Protein AF-A0A2H0FUF4-F1 (afdb_monomer_lite)

Foldseek 3Di:
DDPVVVCVVCVVVVVVVVVVVVVVVVVVVVVDFFDPDAQDQQQKKKKKKFQAQDAQVCCCVQPVVQLQVLLCPQPQFDDWDWGGHHGMIMIMTGGDPPDPSVVSVVSSVVSQVVCPVSHDPSMGRIDMDGDGPLVAFQFKKWKAFCDDPPPDDRRFDADDDQPDDPVSLVVLQVSLVCCVPPVQVLLCPQPQWPGKDKDAGWAKDKDWAFDVVLCVVVVHDPVLLVVLQVVQQDWDWPQWDDDPPDIHTRIDDRHDDDQVSQQQGFSDADPVRDTDGSVSGTDIDIDTDDDPDFDDDPNHGTIMMGIGGDPPHRLLSSLVVSVVSQVVCCVVCVRMHMGTPDHNNVVSVVVVVVVVVVCVVVVD

Sequence (364 aa):
MSISSTSIRRPITVTVIFIAITLLGIFSFFNIGIDLLPNINIPHLVVQTTYPNASPEEVEKQITEPLESAVATVTGVKKVTSVSKEGVSVISVDFVWGTDMKFALLSLREKLDNMSFALPRETGRPTIIRSDPSSSPIMTLVLAPSRPPKGEAKYGIQYVDHDSPKEDIQRLIDLKEAGRIVFKRRLEQIDGVAQAIITGGLEREILIQIEPVKLDALNLTFDDVSSALNSSNLNMPAGSIMKGLFRYSLRTLGEFRNVRDIEKTVVKKNSNGSSILIEDIATVTENFREREGLTRFNGNEAIGILIYKQPEANTVSIAQSVRETIFSLKKNYPEYDLLVVSDQSGFIENAISNVKQEIYYGGI

Secondary structure (DSSP, 8-state):
--HHHHHHH-HHHHHHHHHHHHHHHHHHHHH----SS------EEEEEEE-TT--HHHHIIIIIHHHHHHHTTSTTEEEEEEEEETTEEEEEEEEPTT--HHHHHHHHHHHHHHHTTTS-TTSPPPEEEE--GGGS-SEEEEEEESSPPTTS-TT-BPP--TTS-HHHHHHHHHHHHHIIIIIIHHHTTSTTEEEEEEESS--EEEEEEE-HHHHHHTT--HHHHHHHHHHHS---EEEEEEETTEEEEEE------SHHHHHT-EEEE-TTS-EEEGGGTEEEEEEEPPPS---EETTEE-EEEEEEEPTT--HHHHHHHHHHHHHHHHHH-TTEEEEEEEESHHHHHHHHHHHHHHHHHHH-

Structure (mmCIF, N/CA/C/O backbone):
data_AF-A0A2H0FUF4-F1
#
_entry.id   AF-A0A2H0FUF4-F1
#
loop_
_atom_site.group_PDB
_atom_site.id
_atom_site.type_symbol
_atom_site.label_atom_id
_atom_site.label_alt_id
_atom_site.label_comp_id
_atom_site.label_asym_id
_atom_site.label_entity_id
_atom_site.label_seq_id
_atom_site.pdbx_PDB_ins_code
_atom_site.Cartn_x
_atom_site.Cartn_y
_atom_site.Cartn_z
_atom_site.occupancy
_atom_site.B_iso_or_equiv
_atom_site.auth_seq_id
_atom_site.auth_comp_id
_atom_site.auth_asym_id
_atom_site.auth_atom_id
_atom_site.pdbx_PDB_model_num
ATOM 1 N N . MET A 1 1 ? -15.158 -9.352 62.101 1.00 58.12 1 MET A N 1
ATOM 2 C CA . MET A 1 1 ? -15.329 -7.880 62.176 1.00 58.12 1 MET A CA 1
ATOM 3 C C . MET A 1 1 ? -16.161 -7.445 60.980 1.00 58.12 1 MET A C 1
ATOM 5 O O . MET A 1 1 ? -15.853 -7.872 59.879 1.00 58.12 1 MET A O 1
ATOM 9 N N . SER A 1 2 ? -17.243 -6.689 61.184 1.00 83.56 2 SER A N 1
ATOM 10 C CA . SER A 1 2 ? 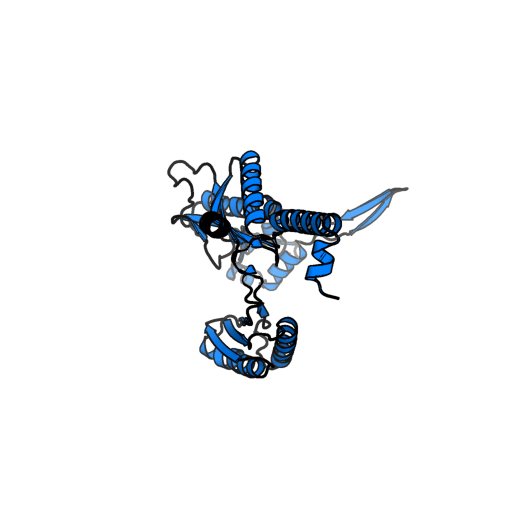-18.109 -6.235 60.084 1.00 83.56 2 SER A CA 1
ATOM 11 C C . SER A 1 2 ? -17.436 -5.083 59.327 1.00 83.56 2 SER A C 1
ATOM 13 O O . SER A 1 2 ? -17.028 -4.102 59.954 1.00 83.56 2 SER A O 1
ATOM 15 N N . ILE A 1 3 ? -17.332 -5.194 57.997 1.00 80.62 3 ILE A N 1
ATOM 16 C CA . ILE A 1 3 ? -16.782 -4.155 57.104 1.00 80.62 3 ILE A CA 1
ATOM 17 C C . ILE A 1 3 ? -17.533 -2.833 57.316 1.00 80.62 3 ILE A C 1
ATOM 19 O O . ILE A 1 3 ? -16.913 -1.786 57.477 1.00 80.62 3 ILE A O 1
ATOM 23 N N . SER A 1 4 ? -18.858 -2.900 57.459 1.00 83.00 4 SER A N 1
ATOM 24 C CA . SER A 1 4 ? -19.726 -1.752 57.729 1.00 83.00 4 SER A CA 1
ATOM 25 C C . SER A 1 4 ? -19.371 -1.064 59.051 1.00 83.00 4 SER A C 1
ATOM 27 O O . SER A 1 4 ? -19.254 0.158 59.112 1.00 83.00 4 SER A O 1
ATOM 29 N N . SER A 1 5 ? -19.134 -1.842 60.113 1.00 82.62 5 SER A N 1
ATOM 30 C CA . SER A 1 5 ? -18.803 -1.291 61.437 1.00 82.62 5 SER A CA 1
ATOM 31 C C . SER A 1 5 ? -17.444 -0.578 61.475 1.00 82.62 5 SER A C 1
ATOM 33 O O . SER A 1 5 ? -17.290 0.423 62.175 1.00 82.62 5 SER A O 1
ATOM 35 N N . THR A 1 6 ? -16.467 -1.056 60.699 1.00 84.06 6 THR A N 1
ATOM 36 C CA . THR A 1 6 ? -15.138 -0.439 60.586 1.00 84.06 6 THR A CA 1
ATOM 37 C C . THR A 1 6 ? -15.192 0.845 59.759 1.00 84.06 6 THR A C 1
ATOM 39 O O . THR A 1 6 ? -14.574 1.837 60.150 1.00 84.06 6 THR A O 1
ATOM 42 N N . SER A 1 7 ? -15.973 0.860 58.673 1.00 85.62 7 SER A N 1
ATOM 43 C CA . SER A 1 7 ? -16.154 2.044 57.825 1.00 85.62 7 SER A CA 1
ATOM 44 C C . SER A 1 7 ? -16.818 3.205 58.571 1.00 85.62 7 SER A C 1
ATOM 46 O O . SER A 1 7 ? -16.388 4.345 58.432 1.00 85.62 7 SER A O 1
ATOM 48 N N . ILE A 1 8 ? -17.800 2.923 59.436 1.00 88.38 8 ILE A N 1
ATOM 49 C CA . ILE A 1 8 ? -18.474 3.956 60.247 1.00 88.38 8 ILE A CA 1
ATOM 50 C C . ILE A 1 8 ? -17.539 4.526 61.329 1.00 88.38 8 ILE A C 1
ATOM 52 O O . ILE A 1 8 ? -17.587 5.715 61.633 1.00 88.38 8 ILE A O 1
ATOM 56 N N . ARG A 1 9 ? -16.658 3.701 61.913 1.00 89.62 9 ARG A N 1
ATOM 57 C CA . ARG A 1 9 ? -15.744 4.125 62.992 1.00 89.62 9 ARG A CA 1
ATOM 58 C C . ARG A 1 9 ? -14.530 4.926 62.512 1.00 89.62 9 ARG A C 1
ATOM 60 O O . ARG A 1 9 ? -13.889 5.578 63.331 1.00 89.62 9 ARG A O 1
ATOM 67 N N . ARG A 1 10 ? -14.184 4.869 61.221 1.00 90.06 10 ARG A N 1
ATOM 68 C CA . ARG A 1 10 ? -13.036 5.586 60.630 1.00 90.06 10 ARG A CA 1
ATOM 69 C C . ARG A 1 10 ? -13.460 6.461 59.439 1.00 90.06 10 ARG A C 1
ATOM 71 O O . ARG A 1 10 ? -12.978 6.235 58.328 1.00 90.06 10 ARG A O 1
ATOM 78 N N . PRO A 1 11 ? -14.309 7.487 59.650 1.00 88.44 11 PRO A N 1
ATOM 79 C CA . PRO A 1 11 ? -14.866 8.291 58.561 1.00 88.44 11 PRO A CA 1
ATOM 80 C C . PRO A 1 11 ? -13.782 8.999 57.740 1.00 88.44 11 PRO A C 1
ATOM 82 O O . PRO A 1 11 ? -13.845 8.992 56.520 1.00 88.44 11 PRO A O 1
ATOM 85 N N . ILE A 1 12 ? -12.731 9.522 58.385 1.00 93.44 12 ILE A N 1
ATOM 86 C CA . ILE A 1 12 ? -11.627 10.208 57.691 1.00 93.44 12 ILE A CA 1
ATOM 87 C C . ILE A 1 12 ? -10.895 9.251 56.741 1.00 93.44 12 ILE A C 1
ATOM 89 O O . ILE A 1 12 ? -10.654 9.594 55.588 1.00 93.44 12 ILE A O 1
ATOM 93 N N . THR A 1 13 ? -10.570 8.035 57.195 1.00 91.81 13 THR A N 1
ATOM 94 C CA . THR A 1 13 ? -9.884 7.036 56.359 1.00 91.81 13 THR A CA 1
ATOM 95 C C . THR A 1 13 ? -10.736 6.649 55.153 1.00 91.81 13 THR A C 1
ATOM 97 O O . THR A 1 13 ? -10.218 6.580 54.043 1.00 91.81 13 THR A O 1
ATOM 100 N N . VAL A 1 14 ? -12.041 6.436 55.353 1.00 92.31 14 VAL A N 1
ATOM 101 C CA . VAL A 1 14 ? -12.971 6.101 54.265 1.00 92.31 14 VAL A CA 1
ATOM 102 C C . VAL A 1 14 ? -13.076 7.249 53.260 1.00 92.31 14 VAL A C 1
ATOM 104 O O . VAL A 1 14 ? -12.966 7.007 52.062 1.00 92.31 14 VAL A O 1
ATOM 107 N N . THR A 1 15 ? -13.201 8.495 53.725 1.00 93.12 15 THR A N 1
ATOM 108 C CA . THR A 1 15 ? -13.245 9.674 52.849 1.00 93.12 15 THR A CA 1
ATOM 109 C C . THR A 1 15 ? -11.962 9.828 52.034 1.00 93.12 15 THR A C 1
ATOM 111 O O . THR A 1 15 ? -12.036 10.064 50.833 1.00 93.12 15 THR A O 1
ATOM 114 N N . VAL A 1 16 ? -10.785 9.642 52.643 1.00 95.81 16 VAL A N 1
ATOM 115 C CA . VAL A 1 16 ? -9.498 9.709 51.926 1.00 95.81 16 VAL A CA 1
ATOM 116 C C . VAL A 1 16 ? -9.397 8.618 50.858 1.00 95.81 16 VAL A C 1
ATOM 118 O O . VAL A 1 16 ? -8.958 8.903 49.747 1.00 95.81 16 VAL A O 1
ATOM 121 N N . ILE A 1 17 ? -9.845 7.394 51.155 1.00 94.81 17 ILE A N 1
ATOM 122 C CA . ILE A 1 17 ? -9.886 6.299 50.175 1.00 94.81 17 ILE A CA 1
ATOM 123 C C . ILE A 1 17 ? -10.813 6.652 49.006 1.00 94.81 17 ILE A C 1
ATOM 125 O O . ILE A 1 17 ? -10.421 6.487 47.855 1.00 94.81 17 ILE A O 1
ATOM 129 N N . PHE A 1 18 ? -12.009 7.181 49.278 1.00 95.12 18 PHE A N 1
ATOM 130 C CA . PHE A 1 18 ? -12.930 7.609 48.223 1.00 95.12 18 PHE A CA 1
ATOM 131 C C . PHE A 1 18 ? -12.358 8.751 47.383 1.00 95.12 18 PHE A C 1
ATOM 133 O O . PHE A 1 18 ? -12.450 8.695 46.164 1.00 95.12 18 PHE A O 1
ATOM 140 N N . ILE A 1 19 ? -11.717 9.748 47.998 1.00 96.44 19 ILE A N 1
ATOM 141 C CA . ILE A 1 19 ? -11.045 10.830 47.264 1.00 96.44 19 ILE A CA 1
ATOM 142 C C . ILE A 1 19 ? -9.938 10.262 46.372 1.00 96.44 19 ILE A C 1
ATOM 144 O O . ILE A 1 19 ? -9.854 10.633 45.203 1.00 96.44 19 ILE A O 1
ATOM 148 N N . ALA A 1 20 ? -9.118 9.344 46.888 1.00 96.81 20 ALA A N 1
ATOM 149 C CA . ALA A 1 20 ? -8.062 8.706 46.111 1.00 96.81 20 ALA A CA 1
ATOM 150 C C . ALA A 1 20 ? -8.626 7.923 44.914 1.00 96.81 20 ALA A C 1
ATOM 152 O O . ALA A 1 20 ? -8.124 8.073 43.802 1.00 96.81 20 ALA A O 1
ATOM 153 N N . ILE A 1 21 ? -9.697 7.146 45.114 1.00 96.88 21 ILE A N 1
ATOM 154 C CA . ILE A 1 21 ? -10.377 6.403 44.042 1.00 96.88 21 ILE A CA 1
ATOM 155 C C . ILE A 1 21 ? -10.991 7.359 43.016 1.00 96.88 21 ILE A C 1
ATOM 157 O O . ILE A 1 21 ? -10.842 7.129 41.822 1.00 96.88 21 ILE A O 1
ATOM 161 N N . THR A 1 22 ? -11.636 8.444 43.449 1.00 96.38 22 THR A N 1
ATOM 162 C CA . THR A 1 22 ? -12.224 9.442 42.546 1.00 96.38 22 THR A CA 1
ATOM 163 C C . THR A 1 22 ? -11.152 10.144 41.719 1.00 96.38 22 THR A C 1
ATOM 165 O O . THR A 1 22 ? -11.313 10.273 40.510 1.00 96.38 22 THR A O 1
ATOM 168 N N . LEU A 1 23 ? -10.033 10.552 42.327 1.00 96.25 23 LEU A N 1
ATOM 169 C CA . LEU A 1 23 ? -8.915 11.160 41.598 1.00 96.25 23 LEU A CA 1
ATOM 170 C C . LEU A 1 23 ? -8.301 10.188 40.586 1.00 96.25 23 LEU A C 1
ATOM 172 O O . LEU A 1 23 ? -8.046 10.577 39.448 1.00 96.25 23 LEU A O 1
ATOM 176 N N . LEU A 1 24 ? -8.110 8.925 40.976 1.00 96.69 24 LEU A N 1
ATOM 177 C CA . LEU A 1 24 ? -7.611 7.881 40.082 1.00 96.69 24 LEU A CA 1
ATOM 178 C C . LEU A 1 24 ? -8.605 7.626 38.939 1.00 96.69 24 LEU A C 1
ATOM 180 O O . LEU A 1 24 ? -8.201 7.577 37.784 1.00 96.69 24 LEU A O 1
ATOM 184 N N . GLY A 1 25 ? -9.905 7.568 39.236 1.00 94.19 25 GLY A N 1
ATOM 185 C CA . GLY A 1 25 ? -10.972 7.425 38.247 1.00 94.19 25 GLY A CA 1
ATOM 186 C C . GLY A 1 25 ? -11.016 8.580 37.246 1.00 94.19 25 GLY A C 1
ATOM 187 O O . GLY A 1 25 ? -11.093 8.334 36.046 1.00 94.19 25 GLY A O 1
ATOM 188 N N . ILE A 1 26 ? -10.893 9.826 37.713 1.00 93.75 26 ILE A N 1
ATOM 189 C CA . ILE A 1 26 ? -10.811 11.016 36.852 1.00 93.75 26 ILE A CA 1
ATOM 190 C C . ILE A 1 26 ? -9.565 10.944 35.962 1.00 93.75 26 ILE A C 1
ATOM 192 O O . ILE A 1 26 ? -9.658 11.154 34.755 1.00 93.75 26 ILE A O 1
ATOM 196 N N . PHE A 1 27 ? -8.405 10.606 36.531 1.00 94.00 27 PHE A N 1
ATOM 197 C CA . PHE A 1 27 ? -7.165 10.473 35.768 1.00 94.00 27 PHE A CA 1
ATOM 198 C C . PHE A 1 27 ? -7.247 9.363 34.709 1.00 94.00 27 PHE A C 1
ATOM 200 O O . PHE A 1 27 ? -6.830 9.563 33.570 1.00 94.00 27 PHE A O 1
ATOM 207 N N . SER A 1 28 ? -7.810 8.204 35.053 1.00 90.31 28 SER A N 1
ATOM 208 C CA . SER A 1 28 ? -8.032 7.111 34.106 1.00 90.31 28 SER A CA 1
ATOM 209 C C . SER A 1 28 ? -9.030 7.497 33.017 1.00 90.31 28 SER A C 1
ATOM 211 O O . SER A 1 28 ? -8.768 7.219 31.853 1.00 90.31 28 SER A O 1
ATOM 213 N N . PHE A 1 29 ? -10.124 8.186 33.356 1.00 85.62 29 PHE A N 1
ATOM 214 C CA . PHE A 1 29 ? -11.150 8.606 32.397 1.00 85.62 29 PHE A CA 1
ATOM 215 C C . PHE A 1 29 ? -10.583 9.449 31.247 1.00 85.62 29 PHE A C 1
ATOM 217 O O . PHE A 1 29 ? -10.975 9.260 30.099 1.00 85.62 29 PHE A O 1
ATOM 224 N N . PHE A 1 30 ? -9.623 10.333 31.531 1.00 81.62 30 PHE A N 1
ATOM 225 C CA . PHE A 1 30 ? -8.986 11.162 30.503 1.00 81.62 30 PHE A CA 1
ATOM 226 C C . PHE A 1 30 ? -7.910 10.443 29.676 1.00 81.62 30 PHE A C 1
ATOM 228 O O . PHE A 1 30 ? -7.543 10.945 28.619 1.00 81.62 30 PHE A O 1
ATOM 235 N N . ASN A 1 31 ? -7.420 9.282 30.121 1.00 80.25 31 ASN A N 1
ATOM 236 C CA . ASN A 1 31 ? -6.337 8.542 29.461 1.00 80.25 31 ASN A CA 1
ATOM 237 C C . ASN A 1 31 ? -6.805 7.272 28.727 1.00 80.25 31 ASN A C 1
ATOM 239 O O . ASN A 1 31 ? -5.979 6.540 28.185 1.00 80.25 31 ASN A O 1
ATOM 243 N N . ILE A 1 32 ? -8.106 6.973 28.713 1.00 83.44 32 ILE A N 1
ATOM 244 C CA . ILE A 1 32 ? -8.634 5.801 28.004 1.00 83.44 32 ILE A CA 1
ATOM 245 C C . ILE A 1 32 ? -8.530 6.013 26.487 1.00 83.44 32 ILE A C 1
ATOM 247 O O . ILE A 1 32 ? -9.013 7.007 25.943 1.00 83.44 32 ILE A O 1
ATOM 251 N N . GLY A 1 33 ? -7.920 5.045 25.797 1.00 77.06 33 GLY A N 1
ATOM 252 C CA . GLY A 1 33 ? -7.917 4.976 24.339 1.00 77.06 33 GLY A CA 1
ATOM 253 C C . GLY A 1 33 ? -9.327 4.745 23.797 1.00 77.06 33 GLY A C 1
ATOM 254 O O . GLY A 1 33 ? -10.055 3.891 24.300 1.00 77.06 33 GLY A O 1
ATOM 255 N N . ILE A 1 34 ? -9.713 5.510 22.778 1.00 81.25 34 ILE A N 1
ATOM 256 C CA . ILE A 1 34 ? -11.031 5.425 22.149 1.00 81.25 34 ILE A CA 1
ATOM 257 C C . ILE A 1 34 ? -10.859 4.821 20.758 1.00 81.25 34 ILE A C 1
ATOM 259 O O . ILE A 1 34 ? -10.091 5.332 19.941 1.00 81.25 34 ILE A O 1
ATOM 263 N N . ASP A 1 35 ? -11.595 3.749 20.486 1.00 77.69 35 ASP A N 1
ATOM 264 C CA . ASP A 1 35 ? -11.613 3.101 19.180 1.00 77.69 35 ASP A CA 1
ATOM 265 C C . ASP A 1 35 ? -13.013 2.566 18.853 1.00 77.69 35 ASP A C 1
ATOM 267 O O . ASP A 1 35 ? -13.857 2.427 19.740 1.00 77.69 35 ASP A O 1
ATOM 271 N N . LEU A 1 36 ? -13.267 2.287 17.572 1.00 74.00 36 LEU A N 1
ATOM 272 C CA . LEU A 1 36 ? -14.565 1.792 17.105 1.00 74.00 36 LEU A CA 1
ATOM 273 C C . LEU A 1 36 ? -14.837 0.366 17.583 1.00 74.00 36 LEU A C 1
ATOM 275 O O . LEU A 1 36 ? -15.949 0.030 17.985 1.00 74.00 36 LEU A O 1
ATOM 279 N N . LEU A 1 37 ? -13.814 -0.477 17.481 1.00 71.62 37 LEU A N 1
ATOM 280 C CA . LEU A 1 37 ? -13.853 -1.870 17.886 1.00 71.62 37 LEU A CA 1
ATOM 281 C C . LEU A 1 37 ? -12.764 -2.090 18.936 1.00 71.62 37 LEU A C 1
ATOM 283 O O . LEU A 1 37 ? -11.682 -1.511 18.815 1.00 71.62 37 LEU A O 1
ATOM 287 N N . PRO A 1 38 ? -13.006 -2.945 19.943 1.00 70.12 38 PRO A N 1
ATOM 288 C CA . PRO A 1 38 ? -11.917 -3.428 20.774 1.00 70.12 38 PRO A CA 1
ATOM 289 C C . PRO A 1 38 ? -10.903 -4.177 19.900 1.00 70.12 38 PRO A C 1
ATOM 291 O O . PRO A 1 38 ? -11.224 -4.601 18.787 1.00 70.12 38 PRO A O 1
ATOM 294 N N . ASN A 1 39 ? -9.686 -4.370 20.409 1.00 66.81 39 ASN A N 1
ATOM 295 C CA . ASN A 1 39 ? -8.694 -5.197 19.730 1.00 66.81 39 ASN A CA 1
ATOM 296 C C . ASN A 1 39 ? -9.217 -6.646 19.640 1.00 66.81 39 ASN A C 1
ATOM 298 O O . ASN A 1 39 ? -9.129 -7.411 20.603 1.00 66.81 39 ASN A O 1
ATOM 302 N N . ILE A 1 40 ? -9.842 -6.992 18.510 1.00 70.94 40 ILE A N 1
ATOM 303 C CA . ILE A 1 40 ? -10.357 -8.329 18.224 1.00 70.94 40 ILE A CA 1
ATOM 304 C C . ILE A 1 40 ? -9.386 -9.037 17.288 1.00 70.94 40 ILE A C 1
ATOM 306 O O . ILE A 1 40 ? -9.169 -8.632 16.149 1.00 70.94 40 ILE A O 1
ATOM 310 N N . ASN A 1 41 ? -8.824 -10.143 17.763 1.00 70.56 41 ASN A N 1
ATOM 311 C CA . ASN A 1 41 ? -8.067 -11.047 16.910 1.00 70.56 41 ASN A CA 1
ATOM 312 C C . ASN A 1 41 ? -9.071 -11.886 16.117 1.00 70.56 41 ASN A C 1
ATOM 314 O O . ASN A 1 41 ? -9.541 -12.913 16.610 1.00 70.56 41 ASN A O 1
ATOM 318 N N . ILE A 1 42 ? -9.444 -11.423 14.921 1.00 81.94 42 ILE A N 1
ATOM 319 C CA . ILE A 1 42 ? -10.316 -12.195 14.034 1.00 81.94 42 ILE A CA 1
ATOM 320 C C . ILE A 1 42 ? -9.567 -13.480 13.651 1.00 81.94 42 ILE A C 1
ATOM 322 O O . ILE A 1 42 ? -8.454 -13.402 13.124 1.00 81.94 42 ILE A O 1
ATOM 326 N N . PRO A 1 43 ? -10.135 -14.670 13.917 1.00 89.19 43 PRO A N 1
ATOM 327 C CA . PRO A 1 43 ? -9.476 -15.940 13.649 1.00 89.19 43 PRO A CA 1
ATOM 328 C C . PRO A 1 43 ? -9.564 -16.291 12.154 1.00 89.19 43 PRO A C 1
ATOM 330 O O . PRO A 1 43 ? -10.171 -17.288 11.785 1.00 89.19 43 PRO A O 1
ATOM 333 N N . HIS A 1 44 ? -8.998 -15.452 11.283 1.00 91.12 44 HIS A N 1
ATOM 334 C CA . HIS A 1 44 ? -9.062 -15.596 9.829 1.00 91.12 44 HIS A CA 1
ATOM 335 C C . HIS A 1 44 ? -7.703 -15.309 9.184 1.00 91.12 44 HIS A C 1
ATOM 337 O O . HIS A 1 44 ? -7.099 -14.256 9.408 1.00 91.12 44 HIS A O 1
ATOM 343 N N . LEU A 1 45 ? -7.223 -16.239 8.360 1.00 91.50 45 LEU A N 1
ATOM 344 C CA . LEU A 1 45 ? -5.997 -16.094 7.573 1.00 91.50 45 LEU A CA 1
ATOM 345 C C . LEU A 1 45 ? -6.304 -16.327 6.097 1.00 91.50 45 LEU A C 1
ATOM 347 O O . LEU A 1 45 ? -7.115 -17.181 5.756 1.00 91.50 45 LEU A O 1
ATOM 351 N N . VAL A 1 46 ? -5.623 -15.594 5.224 1.00 92.69 46 VAL A N 1
ATOM 352 C CA . VAL A 1 46 ? -5.706 -15.773 3.775 1.00 92.69 46 VAL A CA 1
ATOM 353 C C . VAL A 1 46 ? -4.350 -16.239 3.275 1.00 92.69 46 VAL A C 1
ATOM 355 O O . VAL A 1 46 ? -3.328 -15.646 3.604 1.00 92.69 46 VAL A O 1
ATOM 358 N N . VAL A 1 47 ? -4.326 -17.304 2.489 1.00 94.56 47 VAL A N 1
ATOM 359 C CA . VAL A 1 47 ? -3.144 -17.779 1.778 1.00 94.56 47 VAL A CA 1
ATOM 360 C C . VAL A 1 47 ? -3.314 -17.413 0.315 1.00 94.56 47 VAL A C 1
ATOM 362 O O . VAL A 1 47 ? -4.301 -17.794 -0.308 1.00 94.56 47 VAL A O 1
ATOM 365 N N . GLN A 1 48 ? -2.359 -16.669 -0.227 1.00 94.38 48 GLN A N 1
ATOM 366 C CA . GLN A 1 48 ? -2.342 -16.281 -1.628 1.00 94.38 48 GLN A CA 1
ATOM 367 C C . GLN A 1 48 ? -1.101 -16.844 -2.309 1.00 94.38 48 GLN A C 1
ATOM 369 O O . GLN A 1 48 ? 0.023 -16.653 -1.833 1.00 94.38 48 GLN A O 1
ATOM 374 N N . THR A 1 49 ? -1.313 -17.490 -3.450 1.00 94.44 49 THR A N 1
ATOM 375 C CA . THR A 1 49 ? -0.256 -18.095 -4.261 1.00 94.44 49 THR A CA 1
ATOM 376 C C . THR A 1 49 ? -0.453 -17.682 -5.713 1.00 94.44 49 THR A C 1
ATOM 378 O O . THR A 1 49 ? -1.537 -17.859 -6.266 1.00 94.44 49 THR A O 1
ATOM 381 N N . THR A 1 50 ? 0.576 -17.112 -6.335 1.00 94.38 50 THR A N 1
ATOM 382 C CA . THR A 1 50 ? 0.538 -16.721 -7.749 1.00 94.38 50 THR A CA 1
ATOM 383 C C . THR A 1 50 ? 1.051 -17.853 -8.628 1.00 94.38 50 THR A C 1
ATOM 385 O O . THR A 1 50 ? 2.038 -18.500 -8.294 1.00 94.38 50 THR A O 1
ATOM 388 N N . TYR A 1 51 ? 0.407 -18.082 -9.765 1.00 94.88 51 TYR A N 1
ATOM 389 C CA . TYR A 1 51 ? 0.879 -18.998 -10.796 1.00 94.88 51 TYR A CA 1
ATOM 390 C C . TYR A 1 51 ? 0.654 -18.357 -12.173 1.00 94.88 51 TYR A C 1
ATOM 392 O O . TYR A 1 51 ? -0.375 -18.602 -12.799 1.00 94.88 51 TYR A O 1
ATOM 400 N N . PRO A 1 52 ? 1.548 -17.442 -12.595 1.00 90.50 52 PRO A N 1
ATOM 401 C CA . PRO A 1 52 ? 1.322 -16.584 -13.755 1.00 90.50 52 PRO A CA 1
ATOM 402 C C . PRO A 1 52 ? 1.018 -17.371 -15.032 1.00 90.50 52 PRO A C 1
ATOM 404 O O . PRO A 1 52 ? 1.627 -18.406 -15.279 1.00 90.50 52 PRO A O 1
ATOM 407 N N . ASN A 1 53 ? 0.125 -16.832 -15.866 1.00 89.62 53 ASN A N 1
ATOM 408 C CA . ASN A 1 53 ? -0.272 -17.403 -17.162 1.00 89.62 53 ASN A CA 1
ATOM 409 C C . ASN A 1 53 ? -0.975 -18.775 -17.098 1.00 89.62 53 ASN A C 1
ATOM 411 O O . ASN A 1 53 ? -1.156 -19.407 -18.137 1.00 89.62 53 ASN A O 1
ATOM 415 N N . ALA A 1 54 ? -1.386 -19.236 -15.913 1.00 93.75 54 ALA A N 1
ATOM 416 C CA . ALA A 1 54 ? -2.162 -20.462 -15.752 1.00 93.75 54 ALA A CA 1
ATOM 417 C C . ALA A 1 54 ? -3.676 -20.192 -15.785 1.00 93.75 54 ALA A C 1
ATOM 419 O O . ALA A 1 54 ? -4.166 -19.217 -15.201 1.00 93.75 54 ALA A O 1
ATOM 420 N N . SER A 1 55 ? -4.421 -21.096 -16.428 1.00 96.62 55 SER A N 1
ATOM 421 C CA . SER A 1 55 ? -5.892 -21.074 -16.449 1.00 96.62 55 SER A CA 1
ATOM 422 C C . SER A 1 55 ? -6.489 -21.342 -15.056 1.00 96.62 55 SER A C 1
ATOM 424 O O . SER A 1 55 ? -5.846 -22.015 -14.244 1.00 96.62 55 SER A O 1
ATOM 426 N N . PRO A 1 56 ? -7.711 -20.863 -14.746 1.00 96.62 56 PRO A N 1
ATOM 427 C CA . PRO A 1 56 ? -8.357 -21.119 -13.455 1.00 96.62 56 PRO A CA 1
ATOM 428 C C . PRO A 1 56 ? -8.408 -22.606 -13.067 1.00 96.62 56 PRO A C 1
ATOM 430 O O . PRO A 1 56 ? -8.148 -22.940 -11.913 1.00 96.62 56 PRO A O 1
ATOM 433 N N . GLU A 1 57 ? -8.687 -23.497 -14.021 1.00 96.25 57 GLU A N 1
ATOM 434 C CA . GLU A 1 57 ? -8.761 -24.948 -13.808 1.00 96.25 57 GLU A CA 1
ATOM 435 C C . GLU A 1 57 ? -7.391 -25.562 -13.493 1.00 96.25 57 GLU A C 1
ATOM 437 O O . GLU A 1 57 ? -7.277 -26.517 -12.720 1.00 96.25 57 GLU A O 1
ATOM 442 N N . GLU A 1 58 ? -6.335 -25.028 -14.103 1.00 95.56 58 GLU A N 1
ATOM 443 C CA . GLU A 1 58 ? -4.966 -25.465 -13.852 1.00 95.56 58 GLU A CA 1
ATOM 444 C C . GLU A 1 58 ? -4.473 -24.989 -12.486 1.00 95.56 58 GLU A C 1
ATOM 446 O O . GLU A 1 58 ? -3.897 -25.773 -11.729 1.00 95.56 58 GLU A O 1
ATOM 451 N N . VAL A 1 59 ? -4.785 -23.739 -12.131 1.00 96.62 59 VAL A N 1
ATOM 452 C CA . VAL A 1 59 ? -4.555 -23.191 -10.790 1.00 96.62 59 VAL A CA 1
ATOM 453 C C . VAL A 1 59 ? -5.285 -24.024 -9.739 1.00 96.62 59 VAL A C 1
ATOM 455 O O . VAL A 1 59 ? -4.696 -24.361 -8.714 1.00 96.62 59 VAL A O 1
ATOM 458 N N . GLU A 1 60 ? -6.537 -24.404 -9.992 1.00 96.44 60 GLU A N 1
ATOM 459 C CA . GLU A 1 60 ? -7.312 -25.228 -9.067 1.00 96.44 60 GLU A CA 1
ATOM 460 C C . GLU A 1 60 ? -6.627 -26.568 -8.784 1.00 96.44 60 GLU A C 1
ATOM 462 O O . GLU A 1 60 ? -6.321 -26.868 -7.631 1.00 96.44 60 GLU A O 1
ATOM 467 N N . LYS A 1 61 ? -6.311 -27.334 -9.832 1.00 95.62 61 LYS A N 1
ATOM 468 C CA . LYS A 1 61 ? -5.761 -28.691 -9.694 1.00 95.62 61 LYS A CA 1
ATOM 469 C C . LYS A 1 61 ? -4.318 -28.727 -9.209 1.00 95.62 61 LYS A C 1
ATOM 471 O O . LYS A 1 61 ? -3.948 -29.609 -8.439 1.00 95.62 61 LYS A O 1
ATOM 476 N N . GLN A 1 62 ? -3.474 -27.821 -9.699 1.00 93.88 62 GLN A N 1
ATOM 477 C CA . GLN A 1 62 ? -2.037 -27.874 -9.416 1.00 93.88 62 GLN A CA 1
ATOM 478 C C . GLN A 1 62 ? -1.653 -27.098 -8.155 1.00 93.88 62 GLN A C 1
ATOM 480 O O . GLN A 1 62 ? -0.649 -27.433 -7.526 1.00 93.88 62 GLN A O 1
ATOM 485 N N . ILE A 1 63 ? -2.429 -26.075 -7.775 1.00 95.00 63 ILE A N 1
ATOM 486 C CA . ILE A 1 63 ? -2.091 -25.171 -6.669 1.00 95.00 63 ILE A CA 1
ATOM 487 C C . ILE A 1 63 ? -3.133 -25.238 -5.558 1.00 95.00 63 ILE A C 1
ATOM 489 O O . ILE A 1 63 ? -2.790 -25.533 -4.413 1.00 95.00 63 ILE A O 1
ATOM 493 N N . THR A 1 64 ? -4.397 -24.960 -5.874 1.00 96.12 64 THR A N 1
ATOM 494 C CA . THR A 1 64 ? -5.441 -24.786 -4.860 1.00 96.12 64 THR A CA 1
ATOM 495 C C . THR A 1 64 ? -5.744 -26.087 -4.122 1.00 96.12 64 THR A C 1
ATOM 497 O O . THR A 1 64 ? -5.647 -26.099 -2.900 1.00 96.12 64 THR A O 1
ATOM 500 N N . GLU A 1 65 ? -6.041 -27.186 -4.821 1.00 95.25 65 GLU A N 1
ATOM 501 C CA . GLU A 1 65 ? -6.396 -28.474 -4.206 1.00 95.25 65 GLU A CA 1
ATOM 502 C C . GLU A 1 65 ? -5.289 -29.026 -3.277 1.00 95.25 65 GLU A C 1
ATOM 504 O O . GLU A 1 65 ? -5.601 -29.389 -2.131 1.00 95.25 65 GLU A O 1
ATOM 509 N N . PRO A 1 66 ? -3.994 -29.063 -3.681 1.00 94.06 66 PRO A N 1
ATOM 510 C CA . PRO A 1 66 ? -2.927 -29.528 -2.795 1.00 94.06 66 PRO A CA 1
ATOM 511 C C . PRO A 1 66 ? -2.746 -28.635 -1.565 1.00 94.06 66 PRO A C 1
ATOM 513 O O . PRO A 1 66 ? -2.570 -29.139 -0.451 1.00 94.06 66 PRO A O 1
ATOM 516 N N . LEU A 1 67 ? -2.792 -27.310 -1.747 1.00 95.12 67 LEU A N 1
ATOM 517 C CA . LEU A 1 67 ? -2.618 -26.367 -0.645 1.00 95.12 67 LEU A CA 1
ATOM 518 C C . LEU A 1 67 ? -3.810 -26.397 0.309 1.00 95.12 67 LEU A C 1
ATOM 520 O O . LEU A 1 67 ? -3.607 -26.482 1.515 1.00 95.12 67 LEU A O 1
ATOM 524 N N . GLU A 1 68 ? -5.037 -26.397 -0.203 1.00 95.12 68 GLU A N 1
ATOM 525 C CA . GLU A 1 68 ? -6.261 -26.503 0.591 1.00 95.12 68 GLU A CA 1
ATOM 526 C C . GLU A 1 68 ? -6.248 -27.767 1.454 1.00 95.12 68 GLU A C 1
ATOM 528 O O . GLU A 1 68 ? -6.473 -27.690 2.665 1.00 95.12 68 GLU A O 1
ATOM 533 N N . SER A 1 69 ? -5.881 -28.908 0.863 1.00 93.62 69 SER A N 1
ATOM 534 C CA . SER A 1 69 ? -5.771 -30.185 1.574 1.00 93.62 69 SER A CA 1
ATOM 535 C C . SER A 1 69 ? -4.754 -30.124 2.715 1.00 93.62 69 SER A C 1
ATOM 537 O O . SER A 1 69 ? -5.022 -30.610 3.812 1.00 93.62 69 SER A O 1
ATOM 539 N N . ALA A 1 70 ? -3.593 -29.501 2.494 1.00 93.06 70 ALA A N 1
ATOM 540 C CA . ALA A 1 70 ? -2.570 -29.356 3.528 1.00 93.06 70 ALA A CA 1
ATOM 541 C C . ALA A 1 70 ? -3.008 -28.398 4.646 1.00 93.06 70 ALA A C 1
ATOM 543 O O . ALA A 1 70 ? -2.833 -28.691 5.832 1.00 93.06 70 ALA A O 1
ATOM 544 N N . VAL A 1 71 ? -3.608 -27.270 4.271 1.00 94.06 71 VAL A N 1
ATOM 545 C CA . VAL A 1 71 ? -4.082 -26.221 5.178 1.00 94.06 71 VAL A CA 1
ATOM 546 C C . VAL A 1 71 ? -5.233 -26.711 6.055 1.00 94.06 71 VAL A C 1
ATOM 548 O O . VAL A 1 71 ? -5.261 -26.406 7.247 1.00 94.06 71 VAL A O 1
ATOM 551 N N . ALA A 1 72 ? -6.130 -27.537 5.516 1.00 94.56 72 ALA A N 1
ATOM 552 C CA . ALA A 1 72 ? -7.233 -28.134 6.265 1.00 94.56 72 ALA A CA 1
ATOM 553 C C . ALA A 1 72 ? -6.769 -29.034 7.428 1.00 94.56 72 ALA A C 1
ATOM 555 O O . ALA A 1 72 ? -7.532 -29.263 8.365 1.00 94.56 72 ALA A O 1
ATOM 556 N N . THR A 1 73 ? -5.520 -29.519 7.410 1.00 93.25 73 THR A N 1
ATOM 557 C CA . THR A 1 73 ? -4.954 -30.336 8.504 1.00 93.25 73 THR A CA 1
ATOM 558 C C . THR A 1 73 ? -4.413 -29.521 9.679 1.00 93.25 73 THR A C 1
ATOM 560 O O . THR A 1 73 ? -3.980 -30.100 10.677 1.00 93.25 73 THR A O 1
ATOM 563 N N . VAL A 1 74 ? -4.388 -28.189 9.577 1.00 94.38 74 VAL A N 1
ATOM 564 C CA . VAL A 1 74 ? -3.869 -27.326 10.641 1.00 94.38 74 VAL A CA 1
ATOM 565 C C . VAL A 1 74 ? -4.834 -27.321 11.829 1.00 94.38 74 VAL A C 1
ATOM 567 O O . VAL A 1 74 ? -6.047 -27.161 11.688 1.00 94.38 74 VAL A O 1
ATOM 570 N N . THR A 1 75 ? -4.290 -27.474 13.035 1.00 92.62 75 THR A N 1
ATOM 571 C CA . THR A 1 75 ? -5.077 -27.477 14.271 1.00 92.62 75 THR A CA 1
ATOM 572 C C . THR A 1 75 ? -5.837 -26.163 14.451 1.00 92.62 75 THR A C 1
ATOM 574 O O . THR A 1 75 ? -5.267 -25.080 14.342 1.00 92.62 75 THR A O 1
ATOM 577 N N . GLY A 1 76 ? -7.124 -26.266 14.784 1.00 92.44 76 GLY A N 1
ATOM 578 C CA . GLY A 1 76 ? -7.985 -25.111 15.038 1.00 92.44 76 GLY A CA 1
ATOM 579 C C . GLY A 1 76 ? -8.669 -24.548 13.794 1.00 92.44 76 GLY A C 1
ATOM 580 O O . GLY A 1 76 ? -9.466 -23.624 13.942 1.00 92.44 76 GLY A O 1
ATOM 581 N N . VAL A 1 77 ? -8.419 -25.097 12.599 1.00 95.88 77 VAL A N 1
ATOM 582 C CA . VAL A 1 77 ? -9.171 -24.746 11.386 1.00 95.88 77 VAL A CA 1
ATOM 583 C C . VAL A 1 77 ? -10.624 -25.198 11.530 1.00 95.88 77 VAL A C 1
ATOM 585 O O . VAL A 1 77 ? -10.918 -26.348 11.849 1.00 95.88 77 VAL A O 1
ATOM 588 N N . LYS A 1 78 ? -11.546 -24.262 11.310 1.00 95.62 78 LYS A N 1
ATOM 589 C CA . LYS A 1 78 ? -12.997 -24.461 11.334 1.00 95.62 78 LYS A CA 1
ATOM 590 C C . LYS A 1 78 ? -13.562 -24.614 9.927 1.00 95.62 78 LYS A C 1
ATOM 592 O O . LYS A 1 78 ? -14.460 -25.425 9.713 1.00 95.62 78 LYS A O 1
ATOM 597 N N . LYS A 1 79 ? -13.098 -23.784 8.994 1.00 96.19 79 LYS A N 1
ATOM 598 C CA . LYS A 1 79 ? -13.590 -23.750 7.618 1.00 96.19 79 LYS A CA 1
ATOM 599 C C . LYS A 1 79 ? -12.467 -23.308 6.693 1.00 96.19 79 LYS A C 1
ATOM 601 O O . LYS A 1 79 ? -11.738 -22.375 7.014 1.00 96.19 79 LYS A O 1
ATOM 606 N N . VAL A 1 80 ? -12.366 -23.964 5.545 1.00 97.00 80 VAL A N 1
ATOM 607 C CA . VAL A 1 80 ? -11.515 -23.531 4.439 1.00 97.00 80 VAL A CA 1
ATOM 608 C C . VAL A 1 80 ? -12.421 -23.233 3.254 1.00 97.00 80 VAL A C 1
ATOM 610 O O . VAL A 1 80 ? -13.404 -23.935 3.019 1.00 97.00 80 VAL A O 1
ATOM 613 N N . THR A 1 81 ? -12.144 -22.135 2.568 1.00 97.12 81 THR A N 1
ATOM 614 C CA . THR A 1 81 ? -12.800 -21.753 1.317 1.00 97.12 81 THR A CA 1
ATOM 615 C C . THR A 1 81 ? -11.734 -21.285 0.358 1.00 97.12 81 THR A C 1
ATOM 617 O O . THR A 1 81 ? -10.856 -20.526 0.761 1.00 97.12 81 THR A O 1
ATOM 620 N N . SER A 1 82 ? -11.822 -21.690 -0.895 1.00 96.69 82 SER A N 1
ATOM 621 C CA . SER A 1 82 ? -10.827 -21.373 -1.904 1.00 96.69 82 SER A CA 1
ATOM 622 C C . SER A 1 82 ? -11.479 -20.767 -3.143 1.00 96.69 82 SER A C 1
ATOM 624 O O . SER A 1 82 ? -12.646 -21.013 -3.451 1.00 96.69 82 SER A O 1
ATOM 626 N N . VAL A 1 83 ? -10.735 -19.898 -3.822 1.00 96.94 83 VAL A N 1
ATOM 627 C CA . VAL A 1 83 ? -11.116 -19.294 -5.097 1.00 96.94 83 VAL A CA 1
ATOM 628 C C . VAL A 1 83 ? -9.898 -19.336 -6.012 1.00 96.94 83 VAL A C 1
ATOM 630 O O . VAL A 1 83 ? -8.876 -18.711 -5.722 1.00 96.94 83 VAL A O 1
ATOM 633 N N . SER A 1 84 ? -10.028 -20.048 -7.128 1.00 97.19 84 SER A N 1
ATOM 634 C CA . SER A 1 84 ? -9.028 -20.096 -8.195 1.00 97.19 84 SER A CA 1
ATOM 635 C C . SER A 1 84 ? -9.423 -19.119 -9.295 1.00 97.19 84 SER A C 1
ATOM 637 O O . SER A 1 84 ? -10.556 -19.133 -9.777 1.00 97.19 84 SER A O 1
ATOM 639 N N . LYS A 1 85 ? -8.499 -18.245 -9.679 1.00 95.25 85 LYS A N 1
ATOM 640 C CA . LYS A 1 85 ? -8.635 -17.349 -10.829 1.00 95.25 85 LYS A CA 1
ATOM 641 C C . LYS A 1 85 ? -7.428 -17.530 -11.733 1.00 95.25 85 LYS A C 1
ATOM 643 O O . LYS A 1 85 ? -6.429 -18.126 -11.335 1.00 95.25 85 LYS A O 1
ATOM 648 N N . GLU A 1 86 ? -7.518 -16.983 -12.936 1.00 93.75 86 GLU A N 1
ATOM 649 C CA . GLU A 1 86 ? -6.378 -16.912 -13.841 1.00 93.75 86 GLU A CA 1
ATOM 650 C C . GLU A 1 86 ? -5.182 -16.286 -13.115 1.00 93.75 86 GLU A C 1
ATOM 652 O O . GLU A 1 86 ? -5.296 -15.227 -12.489 1.00 93.75 86 GLU A O 1
ATOM 657 N N . GLY A 1 87 ? -4.051 -16.986 -13.128 1.00 92.06 87 GLY A N 1
ATOM 658 C CA . GLY A 1 87 ? -2.822 -16.501 -12.514 1.00 92.06 87 GLY A CA 1
ATOM 659 C C . GLY A 1 87 ? -2.733 -16.571 -10.981 1.00 92.06 87 GLY A C 1
ATOM 660 O O . GLY A 1 87 ? -1.656 -16.296 -10.443 1.00 92.06 87 GLY A O 1
ATOM 661 N N . VAL A 1 88 ? -3.807 -16.889 -10.239 1.00 95.56 88 VAL A N 1
ATOM 662 C CA . VAL A 1 88 ? -3.803 -16.764 -8.766 1.00 95.56 88 VAL A CA 1
ATOM 663 C C . VAL A 1 88 ? -4.773 -17.700 -8.034 1.00 95.56 88 VAL A C 1
ATOM 665 O O . VAL A 1 88 ? -5.946 -17.823 -8.381 1.00 95.56 88 VAL A O 1
ATOM 668 N N . SER A 1 89 ? -4.287 -18.296 -6.943 1.00 96.19 89 SER A N 1
ATOM 669 C CA . SER A 1 89 ? -5.075 -19.044 -5.959 1.00 96.19 89 SER A CA 1
ATOM 670 C C . SER A 1 89 ? -5.203 -18.243 -4.664 1.00 96.19 89 SER A C 1
ATOM 672 O O . SER A 1 89 ? -4.208 -17.728 -4.141 1.00 96.19 89 SER A O 1
ATOM 674 N N . VAL A 1 90 ? -6.428 -18.138 -4.146 1.00 96.50 90 VAL A N 1
ATOM 675 C CA . VAL A 1 90 ? -6.734 -17.493 -2.864 1.00 96.50 90 VAL A CA 1
ATOM 676 C C . VAL A 1 90 ? -7.471 -18.482 -1.971 1.00 96.50 90 VAL A C 1
ATOM 678 O O . VAL A 1 90 ? -8.582 -18.901 -2.286 1.00 96.50 90 VAL A O 1
ATOM 681 N N . ILE A 1 91 ? -6.869 -18.833 -0.837 1.00 96.44 91 ILE A N 1
ATOM 682 C CA . ILE A 1 91 ? -7.425 -19.763 0.149 1.00 96.44 91 ILE A CA 1
ATOM 683 C C . ILE A 1 91 ? -7.679 -19.005 1.450 1.00 96.44 91 ILE A C 1
ATOM 685 O O . ILE A 1 91 ? -6.757 -18.550 2.119 1.00 96.44 91 ILE A O 1
ATOM 689 N N . SER A 1 92 ? -8.942 -18.888 1.828 1.00 96.00 92 SER A N 1
ATOM 690 C CA . SER A 1 92 ? -9.404 -18.304 3.084 1.00 96.00 92 SER A CA 1
ATOM 691 C C . SER A 1 92 ? -9.597 -19.390 4.140 1.00 96.00 92 SER A C 1
ATOM 693 O O . SER A 1 92 ? -10.297 -20.377 3.913 1.00 96.00 92 SER A O 1
ATOM 695 N N . VAL A 1 93 ? -8.991 -19.188 5.306 1.00 95.69 93 VAL A N 1
ATOM 696 C CA . VAL A 1 93 ? -8.926 -20.147 6.411 1.00 95.69 93 VAL A CA 1
ATOM 697 C C . VAL A 1 93 ? -9.520 -19.510 7.661 1.00 95.69 93 VAL A C 1
ATOM 699 O O . VAL A 1 93 ? -8.909 -18.637 8.280 1.00 95.69 93 VAL A O 1
ATOM 702 N N . ASP A 1 94 ? -10.705 -19.968 8.050 1.00 95.00 94 ASP A N 1
ATOM 703 C CA . ASP A 1 94 ? -11.333 -19.616 9.319 1.00 95.00 94 ASP A CA 1
ATOM 704 C C . ASP A 1 94 ? -10.869 -20.577 10.410 1.00 95.00 94 ASP A C 1
ATOM 706 O O . ASP A 1 94 ? -10.962 -21.798 10.261 1.00 95.00 94 ASP A O 1
ATOM 710 N N . PHE A 1 95 ? -10.456 -20.033 11.546 1.00 95.00 95 PHE A N 1
ATOM 711 C CA . PHE A 1 95 ? -10.127 -20.771 12.756 1.00 95.00 95 PHE A CA 1
ATOM 712 C C . PHE A 1 95 ? -11.258 -20.661 13.787 1.00 95.00 95 PHE A C 1
ATOM 714 O O . PHE A 1 95 ? -12.131 -19.792 13.728 1.00 95.00 95 PHE A O 1
ATOM 721 N N . VAL A 1 96 ? -11.267 -21.569 14.760 1.00 94.62 96 VAL A N 1
ATOM 722 C CA . VAL A 1 96 ? -12.187 -21.497 15.902 1.00 94.62 96 VAL A CA 1
ATOM 723 C C . VAL A 1 96 ? -11.842 -20.272 16.763 1.00 94.62 96 VAL A C 1
ATOM 725 O O . VAL A 1 96 ? -10.670 -19.950 16.967 1.00 94.62 96 VAL A O 1
ATOM 728 N N . TRP A 1 97 ? -12.856 -19.585 17.295 1.00 90.81 97 TRP A N 1
ATOM 729 C CA . TRP A 1 97 ? -12.660 -18.461 18.218 1.00 90.81 97 TRP A CA 1
ATOM 730 C C . TRP A 1 97 ? -11.831 -18.870 19.442 1.00 90.81 97 TRP A C 1
ATOM 732 O O . TRP A 1 97 ? -12.047 -19.935 20.015 1.00 90.81 97 TRP A O 1
ATOM 742 N N . GLY A 1 98 ? -10.894 -18.011 19.848 1.00 88.00 98 GLY A N 1
ATOM 743 C CA . GLY A 1 98 ? -9.967 -18.282 20.954 1.00 88.00 98 GLY A CA 1
ATOM 744 C C . GLY A 1 98 ? -8.700 -19.048 20.557 1.00 88.00 98 GLY A C 1
ATOM 745 O O . GLY A 1 98 ? -7.839 -19.258 21.407 1.00 88.00 98 GLY A O 1
ATOM 746 N N . THR A 1 99 ? -8.551 -19.432 19.284 1.00 90.56 99 THR A N 1
ATOM 747 C CA . THR A 1 99 ? -7.296 -19.998 18.767 1.00 90.56 99 THR A CA 1
ATOM 748 C C . THR A 1 99 ? -6.164 -18.973 18.871 1.00 90.56 99 THR A C 1
ATOM 750 O O . THR A 1 99 ? -6.338 -17.806 18.511 1.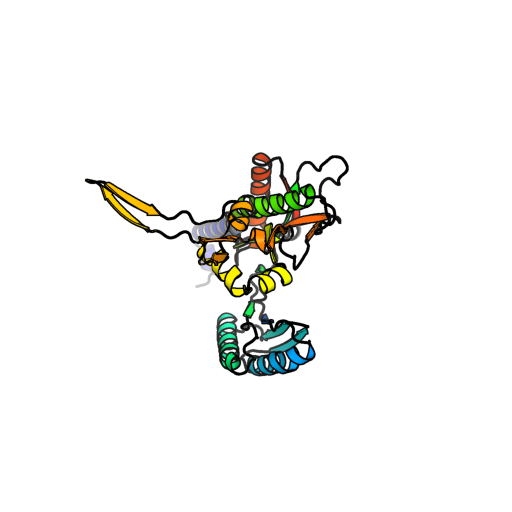00 90.56 99 THR A O 1
ATOM 753 N N . ASP A 1 100 ? -4.983 -19.403 19.326 1.00 89.88 100 ASP A N 1
ATOM 754 C CA . ASP A 1 100 ? -3.784 -18.566 19.277 1.00 89.88 100 ASP A CA 1
ATOM 755 C C . ASP A 1 100 ? -3.337 -18.395 17.820 1.00 89.88 100 ASP A C 1
ATOM 757 O O . ASP A 1 100 ? -2.728 -19.281 17.214 1.00 89.88 100 ASP A O 1
ATOM 761 N N . MET A 1 101 ? -3.630 -17.224 17.257 1.00 88.06 101 MET A N 1
ATOM 762 C CA . MET A 1 101 ? -3.328 -16.915 15.862 1.00 88.06 101 MET A CA 1
ATOM 763 C C . MET A 1 101 ? -1.829 -16.816 15.563 1.00 88.06 101 MET A C 1
ATOM 765 O O . MET A 1 101 ? -1.427 -16.975 14.409 1.00 88.06 101 MET A O 1
ATOM 769 N N . LYS A 1 102 ? -0.973 -16.574 16.566 1.00 88.62 102 LYS A N 1
ATOM 770 C CA . LYS A 1 102 ? 0.484 -16.603 16.367 1.00 88.62 102 LYS A CA 1
ATOM 771 C C . LYS A 1 102 ? 0.942 -18.036 16.134 1.00 88.62 102 LYS A C 1
ATOM 773 O O . LYS A 1 102 ? 1.708 -18.273 15.201 1.00 88.62 102 LYS A O 1
ATOM 778 N N . PHE A 1 103 ? 0.441 -18.973 16.937 1.00 91.44 103 PHE A N 1
ATOM 779 C CA . PHE A 1 103 ? 0.724 -20.393 16.756 1.00 91.44 103 PHE A CA 1
ATOM 780 C C . PHE A 1 103 ? 0.098 -20.928 15.464 1.00 91.44 103 PHE A C 1
ATOM 782 O O . PHE A 1 103 ? 0.792 -21.557 14.670 1.00 91.44 103 PHE A O 1
ATOM 789 N N . ALA A 1 104 ? -1.165 -20.588 15.190 1.00 92.19 104 ALA A N 1
ATOM 790 C CA . ALA A 1 104 ? -1.846 -20.980 13.958 1.00 92.19 104 ALA A CA 1
ATOM 791 C C . ALA A 1 104 ? -1.099 -20.504 12.702 1.00 92.19 104 ALA A C 1
ATOM 793 O O . ALA A 1 104 ? -0.938 -21.279 11.763 1.00 92.19 104 ALA A O 1
ATOM 794 N N . LEU A 1 105 ? -0.576 -19.267 12.696 1.00 91.94 105 LEU A N 1
ATOM 795 C CA . LEU A 1 105 ? 0.251 -18.769 11.593 1.00 91.94 105 LEU A CA 1
ATOM 796 C C . LEU A 1 105 ? 1.514 -19.620 11.401 1.00 91.94 105 LEU A C 1
ATOM 798 O O . LEU A 1 105 ? 1.871 -19.929 10.267 1.00 91.94 105 LEU A O 1
ATOM 802 N N . LEU A 1 106 ? 2.208 -19.955 12.492 1.00 93.69 106 LEU A N 1
ATOM 803 C CA . LEU A 1 106 ? 3.431 -20.758 12.437 1.00 93.69 106 LEU A CA 1
ATOM 804 C C . LEU A 1 106 ? 3.143 -22.158 11.890 1.00 93.69 106 LEU A C 1
ATOM 806 O O . LEU A 1 106 ? 3.812 -22.585 10.954 1.00 93.69 106 LEU A O 1
ATOM 810 N N . SER A 1 107 ? 2.110 -22.827 12.407 1.00 94.00 107 SER A N 1
ATOM 811 C CA . SER A 1 107 ? 1.693 -24.148 11.927 1.00 94.00 107 SER A CA 1
ATOM 812 C C . SER A 1 107 ? 1.246 -24.118 10.467 1.00 94.00 107 SER A C 1
ATOM 814 O O . SER A 1 107 ? 1.590 -25.010 9.696 1.00 94.00 107 SER A O 1
ATOM 816 N N . LEU A 1 108 ? 0.506 -23.082 10.064 1.00 94.19 108 LEU A N 1
ATOM 817 C CA . LEU A 1 108 ? 0.080 -22.899 8.681 1.00 94.19 108 LEU A CA 1
ATOM 818 C C . LEU A 1 108 ? 1.283 -22.719 7.750 1.00 94.19 108 LEU A C 1
ATOM 820 O O . LEU A 1 108 ? 1.364 -23.385 6.722 1.00 94.19 108 LEU A O 1
ATOM 824 N N . ARG A 1 109 ? 2.241 -21.868 8.133 1.00 93.50 109 ARG A N 1
ATOM 825 C CA . ARG A 1 109 ? 3.483 -21.665 7.380 1.00 93.50 109 ARG A CA 1
ATOM 826 C C . ARG A 1 109 ? 4.257 -22.969 7.222 1.00 93.50 109 ARG A C 1
ATOM 828 O O . ARG A 1 109 ? 4.632 -23.301 6.109 1.00 93.50 109 ARG A O 1
ATOM 835 N N . GLU A 1 110 ? 4.420 -23.730 8.300 1.00 93.38 110 GLU A N 1
ATOM 836 C CA . GLU A 1 110 ? 5.101 -25.026 8.259 1.00 93.38 110 GLU A CA 1
ATOM 837 C C . GLU A 1 110 ? 4.429 -26.000 7.274 1.00 93.38 110 GLU A C 1
ATOM 839 O O . GLU A 1 110 ? 5.109 -26.672 6.497 1.00 93.38 110 GLU A O 1
ATOM 844 N N . LYS A 1 111 ? 3.090 -26.062 7.246 1.00 92.88 111 LYS A N 1
ATOM 845 C CA . LYS A 1 111 ? 2.362 -26.894 6.272 1.00 92.88 111 LYS A CA 1
ATOM 846 C C . LYS A 1 111 ? 2.579 -26.434 4.831 1.00 92.88 111 LYS A C 1
ATOM 848 O O . LYS A 1 111 ? 2.821 -27.279 3.973 1.00 92.88 111 LYS A O 1
ATOM 853 N N . LEU A 1 112 ? 2.521 -25.130 4.566 1.00 92.69 112 LEU A N 1
ATOM 854 C CA . LEU A 1 112 ? 2.730 -24.575 3.223 1.00 92.69 112 LEU A CA 1
ATOM 855 C C . LEU A 1 112 ? 4.173 -24.764 2.735 1.00 92.69 112 LEU A C 1
ATOM 857 O O . LEU A 1 112 ? 4.395 -25.140 1.583 1.00 92.69 112 LEU A O 1
ATOM 861 N N . ASP A 1 113 ? 5.154 -24.568 3.614 1.00 90.38 113 ASP A N 1
ATOM 862 C CA . ASP A 1 113 ? 6.569 -24.754 3.292 1.00 90.38 113 ASP A CA 1
ATOM 863 C C . ASP A 1 113 ? 6.854 -26.218 2.916 1.00 90.38 113 ASP A C 1
ATOM 865 O O . ASP 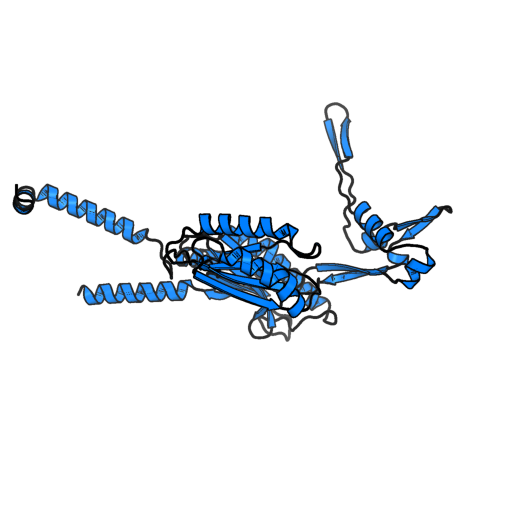A 1 113 ? 7.528 -26.482 1.920 1.00 90.38 113 ASP A O 1
ATOM 869 N N . ASN A 1 114 ? 6.254 -27.183 3.622 1.00 89.31 114 ASN A N 1
ATOM 870 C CA . ASN A 1 114 ? 6.360 -28.606 3.276 1.00 89.31 114 ASN A CA 1
ATOM 871 C C . ASN A 1 114 ? 5.732 -28.946 1.911 1.00 89.31 114 ASN A C 1
ATOM 873 O O . ASN A 1 114 ? 6.222 -29.833 1.213 1.00 89.31 114 ASN A O 1
ATOM 877 N N . MET A 1 115 ? 4.680 -28.228 1.507 1.00 88.44 115 MET A N 1
ATOM 878 C CA . MET A 1 115 ? 4.035 -28.405 0.200 1.00 88.44 115 MET A CA 1
ATOM 879 C C . MET A 1 115 ? 4.785 -27.726 -0.946 1.00 88.44 115 MET A C 1
ATOM 881 O O . MET A 1 115 ? 4.509 -28.024 -2.105 1.00 88.44 115 MET A O 1
ATOM 885 N N . SER A 1 116 ? 5.767 -26.867 -0.659 1.00 79.00 116 SER A N 1
ATOM 886 C CA . SER A 1 116 ? 6.504 -26.129 -1.694 1.00 79.00 116 SER A CA 1
ATOM 887 C C . SER A 1 116 ? 7.227 -27.045 -2.691 1.00 79.00 116 SER A C 1
ATOM 889 O O . SER A 1 116 ? 7.452 -26.645 -3.826 1.00 79.00 116 SER A O 1
ATOM 891 N N . PHE A 1 117 ? 7.556 -28.284 -2.301 1.00 81.00 117 PHE A N 1
ATOM 892 C CA . PHE A 1 117 ? 8.150 -29.287 -3.197 1.00 81.00 117 PHE A CA 1
ATOM 893 C C . PHE A 1 117 ? 7.142 -29.966 -4.133 1.00 81.00 117 PHE A C 1
ATOM 895 O O . PHE A 1 117 ? 7.550 -30.539 -5.141 1.00 81.00 117 PHE A O 1
ATOM 902 N N . ALA A 1 118 ? 5.853 -29.943 -3.788 1.00 84.38 118 ALA A N 1
ATOM 903 C CA . ALA A 1 118 ? 4.779 -30.535 -4.583 1.00 84.38 118 ALA A CA 1
ATOM 904 C C . ALA A 1 118 ? 4.201 -29.553 -5.617 1.00 84.38 118 ALA A C 1
ATOM 906 O O . ALA A 1 118 ? 3.516 -29.983 -6.541 1.00 84.38 118 ALA A O 1
ATOM 907 N N . LEU A 1 119 ? 4.477 -28.254 -5.468 1.00 89.50 119 LEU A N 1
ATOM 908 C CA . LEU A 1 119 ? 4.030 -27.219 -6.396 1.00 89.50 119 LEU A CA 1
ATOM 909 C C . LEU A 1 119 ? 4.947 -27.127 -7.634 1.00 89.50 119 LEU A C 1
ATOM 911 O O . LEU A 1 119 ? 6.155 -27.374 -7.532 1.00 89.50 119 LEU A O 1
ATOM 915 N N . PRO A 1 120 ? 4.416 -26.715 -8.801 1.00 89.31 120 PRO A N 1
ATOM 916 C CA . PRO A 1 120 ? 5.217 -26.396 -9.982 1.00 89.31 120 PRO A CA 1
ATOM 917 C C . PRO A 1 120 ? 6.296 -25.340 -9.696 1.00 89.31 120 PRO A C 1
ATOM 919 O O . PRO A 1 120 ? 6.084 -24.412 -8.914 1.00 89.31 120 PRO A O 1
ATOM 922 N N . ARG A 1 121 ? 7.447 -25.427 -10.377 1.00 86.19 121 ARG A N 1
ATOM 923 C CA . ARG A 1 121 ? 8.584 -24.498 -10.176 1.00 86.19 121 ARG A CA 1
ATOM 924 C C . ARG A 1 121 ? 8.297 -23.051 -10.577 1.00 86.19 121 ARG A C 1
ATOM 926 O O . ARG A 1 121 ? 8.967 -22.149 -10.090 1.00 86.19 121 ARG A O 1
ATOM 933 N N . GLU A 1 122 ? 7.336 -22.852 -11.468 1.00 86.25 122 GLU A N 1
ATOM 934 C CA . GLU A 1 122 ? 6.915 -21.542 -11.977 1.00 86.25 122 GLU A CA 1
ATOM 935 C C . GLU A 1 122 ? 5.928 -20.832 -11.031 1.00 86.25 122 GLU A C 1
ATOM 937 O O . GLU A 1 122 ? 5.558 -19.681 -11.255 1.00 86.25 122 GLU A O 1
ATOM 942 N N . THR A 1 123 ? 5.522 -21.501 -9.948 1.00 89.56 123 THR A N 1
ATOM 943 C CA . THR A 1 123 ? 4.622 -20.944 -8.937 1.00 89.56 123 THR A CA 1
ATOM 944 C C . THR A 1 123 ? 5.368 -19.964 -8.032 1.00 89.56 123 THR A C 1
ATOM 946 O O . THR A 1 123 ? 6.477 -20.232 -7.560 1.00 89.56 123 THR A O 1
ATOM 949 N N . GLY A 1 124 ? 4.731 -18.841 -7.710 1.00 86.81 124 GLY A N 1
ATOM 950 C CA . GLY A 1 124 ? 5.147 -17.986 -6.607 1.00 86.81 124 GLY A CA 1
ATOM 951 C C . GLY A 1 124 ? 5.048 -18.712 -5.263 1.00 86.81 124 GLY A C 1
ATOM 952 O O . GLY A 1 124 ? 4.288 -19.663 -5.087 1.00 86.81 124 GLY A O 1
ATOM 953 N N . ARG A 1 125 ? 5.818 -18.255 -4.272 1.00 90.19 125 ARG A N 1
ATOM 954 C CA . ARG A 1 125 ? 5.734 -18.822 -2.919 1.00 90.19 125 ARG A CA 1
ATOM 955 C C . ARG A 1 125 ? 4.381 -18.478 -2.284 1.00 90.19 125 ARG A C 1
ATOM 957 O O . ARG A 1 125 ? 3.990 -17.312 -2.361 1.00 90.19 125 ARG A O 1
ATOM 964 N N . PRO A 1 126 ? 3.708 -19.425 -1.603 1.00 92.12 126 PRO A N 1
ATOM 965 C CA . PRO A 1 126 ? 2.501 -19.120 -0.847 1.00 92.12 126 PRO A CA 1
ATOM 966 C C . PRO A 1 126 ? 2.770 -18.044 0.208 1.00 92.12 126 PRO A C 1
ATOM 968 O O . PRO A 1 126 ? 3.689 -18.154 1.022 1.00 92.12 126 PRO A O 1
ATOM 971 N N . THR A 1 127 ? 1.957 -16.995 0.207 1.00 90.62 127 THR A N 1
ATOM 972 C CA . THR A 1 127 ? 2.049 -15.886 1.160 1.00 90.62 127 THR A CA 1
ATOM 973 C C . THR A 1 127 ? 0.842 -15.892 2.079 1.00 90.62 127 THR A C 1
ATOM 975 O O . THR A 1 127 ? -0.289 -16.043 1.628 1.00 90.62 127 THR A O 1
ATOM 978 N N . ILE A 1 128 ? 1.076 -15.747 3.385 1.00 91.75 128 ILE A N 1
ATOM 979 C CA . ILE A 1 128 ? -0.003 -15.695 4.372 1.00 91.75 128 ILE A CA 1
ATOM 980 C C . ILE A 1 128 ? -0.273 -14.241 4.740 1.00 91.75 128 ILE A C 1
ATOM 982 O O . ILE A 1 128 ? 0.595 -13.555 5.284 1.00 91.75 128 ILE A O 1
ATOM 986 N N . ILE A 1 129 ? -1.499 -13.809 4.492 1.00 85.62 129 ILE A N 1
ATOM 987 C CA . ILE A 1 129 ? -2.042 -12.500 4.813 1.00 85.62 129 ILE A CA 1
ATOM 988 C C . ILE A 1 129 ? -2.955 -12.669 6.028 1.00 85.62 129 ILE A C 1
ATOM 990 O O . ILE A 1 129 ? -3.845 -13.522 6.057 1.00 85.62 129 ILE A O 1
ATOM 994 N N . ARG A 1 130 ? -2.728 -11.866 7.067 1.00 80.31 130 ARG A N 1
ATOM 995 C CA . ARG A 1 130 ? -3.624 -11.824 8.226 1.00 80.31 130 ARG A CA 1
ATOM 996 C C . ARG A 1 130 ? -4.790 -10.899 7.913 1.00 80.31 130 ARG A C 1
ATOM 998 O O . ARG A 1 130 ? -4.560 -9.779 7.464 1.00 80.31 130 ARG A O 1
ATOM 1005 N N . SER A 1 131 ? -6.011 -11.351 8.181 1.00 69.31 131 SER A N 1
ATOM 1006 C CA . SER A 1 131 ? -7.159 -10.450 8.208 1.00 69.31 131 SER A CA 1
ATOM 1007 C C . SER A 1 131 ? -7.205 -9.798 9.581 1.00 69.31 131 SER A C 1
ATOM 1009 O O . SER A 1 131 ? -7.514 -10.438 10.583 1.00 69.31 131 SER A O 1
ATOM 1011 N N . ASP A 1 132 ? -6.802 -8.537 9.629 1.00 68.19 132 ASP A N 1
ATOM 1012 C CA . ASP A 1 132 ? -6.761 -7.746 10.849 1.00 68.19 132 ASP A CA 1
ATOM 1013 C C . ASP A 1 132 ? -7.694 -6.544 10.646 1.00 68.19 132 ASP A C 1
ATOM 1015 O O . ASP A 1 132 ? -7.589 -5.874 9.625 1.00 68.19 132 ASP A O 1
ATOM 1019 N N . PRO A 1 133 ? -8.622 -6.217 11.557 1.00 63.56 133 PRO A N 1
ATOM 1020 C CA . PRO A 1 133 ? -9.388 -4.973 11.461 1.00 63.56 133 PRO A CA 1
ATOM 1021 C C . PRO A 1 133 ? -8.504 -3.723 11.332 1.00 63.56 133 PRO A C 1
ATOM 1023 O O . PRO A 1 133 ? -8.900 -2.754 10.687 1.00 63.56 133 PRO A O 1
ATOM 1026 N N . SER A 1 134 ? -7.287 -3.751 11.893 1.00 63.72 134 SER A N 1
ATOM 1027 C CA . SER A 1 134 ? -6.272 -2.705 11.706 1.00 63.72 134 SER A CA 1
ATOM 1028 C C . SER A 1 134 ? -5.639 -2.696 10.307 1.00 63.72 134 SER A C 1
ATOM 1030 O O . SER A 1 134 ? -4.988 -1.721 9.936 1.00 63.72 134 SER A O 1
ATOM 1032 N N . SER A 1 135 ? -5.878 -3.730 9.491 1.00 68.50 135 SER A N 1
ATOM 1033 C CA . SER A 1 135 ? -5.538 -3.771 8.065 1.00 68.50 135 SER A CA 1
ATOM 1034 C C . SER A 1 135 ? -6.542 -3.025 7.188 1.00 68.50 135 SER A C 1
ATOM 1036 O O . SER A 1 135 ? -6.421 -3.091 5.967 1.00 68.50 135 SER A O 1
ATOM 1038 N N . SER A 1 136 ? -7.544 -2.356 7.765 1.00 83.56 136 SER A N 1
ATOM 1039 C CA . SER A 1 136 ? -8.357 -1.365 7.057 1.00 83.56 136 SER A CA 1
ATOM 1040 C C . SER A 1 136 ? -7.831 0.041 7.356 1.00 83.56 136 SER A C 1
ATOM 1042 O O . SER A 1 136 ? -7.442 0.319 8.493 1.00 83.56 136 SER A O 1
ATOM 1044 N N . PRO A 1 137 ? -7.799 0.947 6.365 1.00 91.38 137 PRO A N 1
ATOM 1045 C CA . PRO A 1 137 ? -7.325 2.301 6.598 1.00 91.38 137 PRO A CA 1
ATOM 1046 C C . PRO A 1 137 ? -8.315 3.076 7.475 1.00 91.38 137 PRO A C 1
ATOM 1048 O O . PRO A 1 137 ? -9.513 3.101 7.196 1.00 91.38 137 PRO A O 1
ATOM 1051 N N . ILE A 1 138 ? -7.808 3.757 8.505 1.00 92.88 138 ILE A N 1
ATOM 1052 C CA . ILE A 1 138 ? -8.620 4.585 9.415 1.00 92.88 138 ILE A CA 1
ATOM 1053 C C . ILE A 1 138 ? -8.967 5.952 8.822 1.00 92.88 138 ILE A C 1
ATOM 1055 O O . ILE A 1 138 ? -9.976 6.563 9.177 1.00 92.88 138 ILE A O 1
ATOM 1059 N N . MET A 1 139 ? -8.133 6.429 7.897 1.00 95.19 139 MET A N 1
ATOM 1060 C CA . MET A 1 139 ? -8.376 7.625 7.105 1.00 95.19 139 MET A CA 1
ATOM 1061 C C . MET A 1 139 ? -7.930 7.385 5.670 1.00 95.19 139 MET A C 1
ATOM 1063 O O . MET A 1 139 ? -6.882 6.790 5.412 1.00 95.19 139 MET A O 1
ATOM 1067 N N . THR A 1 140 ? -8.724 7.885 4.731 1.00 95.88 140 THR A N 1
ATOM 1068 C CA . THR A 1 140 ? -8.381 7.920 3.310 1.00 95.88 140 THR A CA 1
ATOM 1069 C C . THR A 1 140 ? -8.315 9.366 2.870 1.00 95.88 140 THR A C 1
ATOM 1071 O O . THR A 1 140 ? -9.297 10.103 2.989 1.00 95.88 140 THR A O 1
ATOM 1074 N N . LEU A 1 141 ? -7.157 9.764 2.359 1.00 95.31 141 LEU A N 1
ATOM 1075 C CA . LEU A 1 141 ? -6.933 11.086 1.803 1.00 95.31 141 LEU A CA 1
ATOM 1076 C C . LEU A 1 141 ? -6.814 11.001 0.285 1.00 95.31 141 LEU A C 1
ATOM 1078 O O . LEU A 1 141 ? -6.368 9.993 -0.258 1.00 95.31 141 LEU A O 1
ATOM 1082 N N . VAL A 1 142 ? -7.153 12.087 -0.390 1.00 93.94 142 VAL A N 1
ATOM 1083 C CA . VAL A 1 142 ? -6.837 12.307 -1.797 1.00 93.94 142 VAL A CA 1
ATOM 1084 C C . VAL A 1 142 ? -5.898 13.493 -1.891 1.00 93.94 142 VAL A C 1
ATOM 1086 O O . VAL A 1 142 ? -6.199 14.573 -1.383 1.00 93.94 142 VAL A O 1
ATOM 1089 N N . LEU A 1 143 ? -4.760 13.272 -2.538 1.00 91.81 143 LEU A N 1
ATOM 1090 C CA . LEU A 1 143 ? -3.835 14.317 -2.927 1.00 91.81 143 LEU A CA 1
ATOM 1091 C C . LEU A 1 143 ? -4.235 14.812 -4.317 1.00 91.81 143 LEU A C 1
ATOM 1093 O O . LEU A 1 143 ? -4.282 14.041 -5.277 1.00 91.81 143 LEU A O 1
ATOM 1097 N N . ALA A 1 144 ? -4.527 16.103 -4.403 1.00 86.62 144 ALA A N 1
ATOM 1098 C CA . ALA A 1 144 ? -4.931 16.782 -5.621 1.00 86.62 144 ALA A CA 1
ATOM 1099 C C . ALA A 1 144 ? -4.148 18.096 -5.778 1.00 86.62 144 ALA A C 1
ATOM 1101 O O . ALA A 1 144 ? -3.670 18.657 -4.796 1.00 86.62 144 ALA A O 1
ATOM 1102 N N . PRO A 1 145 ? -4.005 18.624 -6.996 1.00 82.69 145 PRO A N 1
ATOM 1103 C CA . PRO A 1 145 ? -3.446 19.955 -7.209 1.00 82.69 145 PRO A CA 1
ATOM 1104 C C . PRO A 1 145 ? -4.433 21.043 -6.741 1.00 82.69 145 PRO A C 1
ATOM 1106 O O . PRO A 1 145 ? -5.600 21.023 -7.121 1.00 82.69 145 PRO A O 1
ATOM 1109 N N . SER A 1 146 ? -3.968 22.034 -5.972 1.00 76.50 146 SER A N 1
ATOM 1110 C CA . SER A 1 146 ? -4.807 23.129 -5.433 1.00 76.50 146 SER A CA 1
ATOM 1111 C C . SER A 1 146 ? -5.384 24.058 -6.505 1.00 76.50 146 SER A C 1
ATOM 1113 O O . SER A 1 146 ? -6.377 24.758 -6.283 1.00 76.50 146 SER A O 1
ATOM 1115 N N . ARG A 1 147 ? -4.732 24.124 -7.670 1.00 70.62 147 ARG A N 1
ATOM 1116 C CA . ARG A 1 147 ? -5.188 24.885 -8.837 1.00 70.62 147 ARG A CA 1
ATOM 1117 C C . ARG A 1 147 ? -5.200 23.957 -10.051 1.00 70.62 147 ARG A C 1
ATOM 1119 O O . ARG A 1 147 ? -4.119 23.604 -10.523 1.00 70.62 147 ARG A O 1
ATOM 1126 N N . PRO A 1 148 ? -6.375 23.555 -10.563 1.00 64.44 148 PRO A N 1
ATOM 1127 C CA . PRO A 1 148 ? -6.431 22.881 -11.853 1.00 64.44 148 PRO A CA 1
ATOM 1128 C C . PRO A 1 148 ? -6.000 23.852 -12.978 1.00 64.44 148 PRO A C 1
ATOM 1130 O O . PRO A 1 148 ? -6.097 25.075 -12.804 1.00 64.44 148 PRO A O 1
ATOM 1133 N N . PRO A 1 149 ? -5.558 23.353 -14.141 1.00 62.66 149 PRO A N 1
ATOM 1134 C CA . PRO A 1 149 ? -5.396 24.130 -15.355 1.00 62.66 149 PRO A CA 1
ATOM 1135 C C . PRO A 1 149 ? -6.759 24.682 -15.788 1.00 62.66 149 PRO A C 1
ATOM 1137 O O . PRO A 1 149 ? -7.826 24.208 -15.383 1.00 62.66 149 PRO A O 1
ATOM 1140 N N . LYS A 1 150 ? -6.737 25.739 -16.602 1.00 57.69 150 LYS A N 1
ATOM 1141 C CA . LYS A 1 150 ? -7.964 26.381 -17.086 1.00 57.69 150 LYS A CA 1
ATOM 1142 C C . LYS A 1 150 ? -8.801 25.379 -17.891 1.00 57.69 150 LYS A C 1
ATOM 1144 O O . LYS A 1 150 ? -8.370 24.958 -18.953 1.00 57.69 150 LYS A O 1
ATOM 1149 N N . GLY A 1 151 ? -10.014 25.085 -17.418 1.00 57.34 151 GLY A N 1
ATOM 1150 C CA . GLY A 1 151 ? -10.972 24.207 -18.105 1.00 57.34 151 GLY A CA 1
ATOM 1151 C C . GLY A 1 151 ? -11.129 22.814 -17.488 1.00 57.34 151 GLY A C 1
ATOM 1152 O O . GLY A 1 151 ? -12.049 22.100 -17.872 1.00 57.34 151 GLY A O 1
ATOM 1153 N N . GLU A 1 152 ? -10.307 22.449 -16.502 1.00 61.38 152 GLU A N 1
ATOM 1154 C CA . GLU A 1 152 ? -10.428 21.179 -15.776 1.00 61.38 152 GLU A CA 1
ATOM 1155 C C . GLU A 1 152 ? -11.222 21.318 -14.472 1.00 61.38 152 GLU A C 1
ATOM 1157 O O . GLU A 1 152 ? -11.299 22.386 -13.851 1.00 61.38 152 GLU A O 1
ATOM 1162 N N . ALA A 1 153 ? -11.801 20.202 -14.023 1.00 59.75 153 ALA A N 1
ATOM 1163 C CA . ALA A 1 153 ? -12.412 20.122 -12.707 1.00 59.75 153 ALA A CA 1
ATOM 1164 C C . ALA A 1 153 ? -11.356 20.375 -11.618 1.00 59.75 153 ALA A C 1
ATOM 1166 O O . ALA A 1 153 ? -10.231 19.888 -11.695 1.00 59.75 153 ALA A O 1
ATOM 1167 N N . LYS A 1 154 ? -11.748 21.082 -10.548 1.00 59.25 154 LYS A N 1
ATOM 1168 C CA . LYS A 1 154 ? -10.883 21.461 -9.411 1.00 59.25 154 LYS A CA 1
ATOM 1169 C C . LYS A 1 154 ? -10.074 20.314 -8.792 1.00 59.25 154 LYS A C 1
ATOM 1171 O O . LYS A 1 154 ? -9.066 20.575 -8.152 1.00 59.25 154 LYS A O 1
ATOM 1176 N N . TYR A 1 155 ? -10.499 19.072 -9.002 1.00 59.78 155 TYR A N 1
ATOM 1177 C CA . TYR A 1 155 ? -9.952 17.884 -8.355 1.00 59.78 155 TYR A CA 1
ATOM 1178 C C . TYR A 1 155 ? -9.709 16.726 -9.325 1.00 59.78 155 TYR A C 1
ATOM 1180 O O . TYR A 1 155 ? -9.799 15.575 -8.905 1.00 59.78 155 TYR A O 1
ATOM 1188 N N . GLY A 1 156 ? -9.474 16.996 -10.613 1.00 58.16 156 GLY A N 1
ATOM 1189 C CA . GLY A 1 156 ? -9.457 15.918 -11.589 1.00 58.16 156 GLY A CA 1
ATOM 1190 C C . GLY A 1 156 ? -8.523 16.086 -12.765 1.00 58.16 156 GLY A C 1
ATOM 1191 O O . GLY A 1 156 ? -8.672 17.030 -13.529 1.00 58.16 156 GLY A O 1
ATOM 1192 N N . ILE A 1 157 ? -7.641 15.103 -12.928 1.00 64.69 157 ILE A N 1
ATOM 1193 C CA . ILE A 1 157 ? -7.018 14.781 -14.209 1.00 64.69 157 ILE A CA 1
ATOM 1194 C C . ILE A 1 157 ? -7.957 13.761 -14.869 1.00 64.69 157 ILE A C 1
ATOM 1196 O O . ILE A 1 157 ? -8.400 12.814 -14.205 1.00 64.69 157 ILE A O 1
ATOM 1200 N N . GLN A 1 158 ? -8.352 13.982 -16.128 1.00 72.56 158 GLN A N 1
ATOM 1201 C CA . GLN A 1 158 ? -9.149 12.987 -16.861 1.00 72.56 158 GLN A CA 1
ATOM 1202 C C . GLN A 1 158 ? -8.365 11.674 -16.983 1.00 72.56 158 GLN A C 1
ATOM 1204 O O . GLN A 1 158 ? -7.193 11.611 -16.630 1.00 72.56 158 GLN A O 1
ATOM 1209 N N . TYR A 1 159 ? -9.027 10.598 -17.404 1.00 77.31 159 TYR A N 1
ATOM 1210 C CA . TYR A 1 159 ? -8.343 9.320 -17.595 1.00 77.31 159 TYR A CA 1
ATOM 1211 C C . TYR A 1 159 ? -7.096 9.501 -18.472 1.00 77.31 159 TYR A C 1
ATOM 1213 O O . TYR A 1 159 ? -7.210 10.059 -19.560 1.00 77.31 159 TYR A O 1
ATOM 1221 N N . VAL A 1 160 ? -5.944 9.049 -17.968 1.00 77.06 160 VAL A N 1
ATOM 1222 C CA . VAL A 1 160 ? -4.652 9.160 -18.652 1.00 77.06 160 VAL A CA 1
ATOM 1223 C C . VAL A 1 160 ? -4.201 7.774 -19.096 1.00 77.06 160 VAL A C 1
ATOM 1225 O O . VAL A 1 160 ? -4.123 6.835 -18.298 1.00 77.06 160 VAL A O 1
ATOM 1228 N N . ASP A 1 161 ? -3.897 7.658 -20.378 1.00 80.88 161 ASP A N 1
ATOM 1229 C CA . ASP A 1 161 ? -3.296 6.501 -21.036 1.00 80.88 161 ASP A CA 1
ATOM 1230 C C . ASP A 1 161 ? -2.007 6.901 -21.775 1.00 80.88 161 ASP A C 1
ATOM 1232 O O . ASP A 1 161 ? -1.503 8.015 -21.625 1.00 80.88 161 ASP A O 1
ATOM 1236 N N . HIS A 1 162 ? -1.433 5.972 -22.544 1.00 79.31 162 HIS A N 1
ATOM 1237 C CA . HIS A 1 162 ? -0.189 6.215 -23.278 1.00 79.31 162 HIS A CA 1
ATOM 1238 C C . HIS A 1 162 ? -0.336 7.241 -24.416 1.00 79.31 162 HIS A C 1
ATOM 1240 O O . HIS A 1 162 ? 0.671 7.816 -24.827 1.00 79.31 162 HIS A O 1
ATOM 1246 N N . ASP A 1 163 ? -1.559 7.499 -24.887 1.00 81.31 163 ASP A N 1
ATOM 1247 C CA . ASP A 1 163 ? -1.848 8.448 -25.970 1.00 81.31 163 ASP A CA 1
ATOM 1248 C C . ASP A 1 163 ? -2.219 9.844 -25.444 1.00 81.31 163 ASP A C 1
ATOM 1250 O O . ASP A 1 163 ? -2.384 10.802 -26.207 1.00 81.31 163 ASP A O 1
ATOM 1254 N N . SER A 1 164 ? -2.337 9.974 -24.124 1.00 83.31 164 SER A N 1
ATOM 1255 C CA . SER A 1 164 ? -2.685 11.217 -23.456 1.00 83.31 164 SER A CA 1
ATOM 1256 C C . SER A 1 164 ? -1.560 12.260 -23.550 1.00 83.31 164 SER A C 1
ATOM 1258 O O . SER A 1 164 ? -0.383 11.921 -23.726 1.00 83.31 164 SER A O 1
ATOM 1260 N N . PRO A 1 165 ? -1.880 13.562 -23.416 1.00 84.00 165 PRO A N 1
ATOM 1261 C CA . PRO A 1 165 ? -0.876 14.616 -23.449 1.00 84.00 165 PRO A CA 1
ATOM 1262 C C . PRO A 1 165 ? 0.243 14.374 -22.428 1.00 84.00 165 PRO A C 1
ATOM 1264 O O . PRO A 1 165 ? -0.008 14.068 -21.262 1.00 84.00 165 PRO A O 1
ATOM 1267 N N . LYS A 1 166 ? 1.499 14.584 -22.848 1.00 83.50 166 LYS A N 1
ATOM 1268 C CA . LYS A 1 166 ? 2.683 14.408 -21.983 1.00 83.50 166 LYS A CA 1
ATOM 1269 C C . LYS A 1 166 ? 2.600 15.205 -20.679 1.00 83.50 166 LYS A C 1
ATOM 1271 O O . LYS A 1 166 ? 3.152 14.780 -19.671 1.00 83.50 166 LYS A O 1
ATOM 1276 N N . GLU A 1 167 ? 1.920 16.348 -20.704 1.00 83.50 167 GLU A N 1
ATOM 1277 C CA . GLU A 1 167 ? 1.700 17.197 -19.532 1.00 83.50 167 GLU A CA 1
ATOM 1278 C C . GLU A 1 167 ? 0.850 16.492 -18.465 1.00 83.50 167 GLU A C 1
ATOM 1280 O O . GLU A 1 167 ? 1.205 16.534 -17.288 1.00 83.50 167 GLU A O 1
ATOM 1285 N N . ASP A 1 168 ? -0.208 15.780 -18.862 1.00 83.50 168 ASP A N 1
ATOM 1286 C CA . ASP A 1 168 ? -1.094 15.056 -17.941 1.00 83.50 168 ASP A CA 1
ATOM 1287 C C . ASP A 1 168 ? -0.402 13.834 -17.334 1.00 83.50 168 ASP A C 1
ATOM 1289 O O . ASP A 1 168 ? -0.496 13.590 -16.126 1.00 83.50 168 ASP A O 1
ATOM 1293 N N . ILE A 1 169 ? 0.368 13.113 -18.159 1.00 86.06 169 ILE A N 1
ATOM 1294 C CA . ILE A 1 169 ? 1.213 11.997 -17.719 1.00 86.06 169 ILE A CA 1
ATOM 1295 C C . ILE A 1 169 ? 2.221 12.488 -16.678 1.00 86.06 169 ILE A C 1
ATOM 1297 O O . ILE A 1 169 ? 2.273 11.961 -15.563 1.00 86.06 169 ILE A O 1
ATOM 1301 N N . GLN A 1 170 ? 2.991 13.530 -17.014 1.00 87.50 170 GLN A N 1
ATOM 1302 C CA . GLN A 1 170 ? 4.008 14.083 -16.122 1.00 87.50 170 GLN A CA 1
ATOM 1303 C C . GLN A 1 170 ? 3.389 14.554 -14.808 1.00 87.50 170 GLN A C 1
ATOM 1305 O O . GLN A 1 170 ? 3.926 14.298 -13.734 1.00 87.50 170 GLN A O 1
ATOM 1310 N N . ARG A 1 171 ? 2.216 15.180 -14.872 1.00 86.75 171 ARG A N 1
ATOM 1311 C CA . ARG A 1 171 ? 1.517 15.677 -13.693 1.00 86.75 171 ARG A CA 1
ATOM 1312 C C . ARG A 1 171 ? 1.095 14.564 -12.737 1.00 86.75 171 ARG A C 1
ATOM 1314 O O . ARG A 1 171 ? 1.222 14.743 -11.527 1.00 86.75 171 ARG A O 1
ATOM 1321 N N . LEU A 1 172 ? 0.606 13.424 -13.235 1.00 88.81 172 LEU A N 1
ATOM 1322 C CA . LEU A 1 172 ? 0.280 12.272 -12.382 1.00 88.81 172 LEU A CA 1
ATOM 1323 C C . LEU A 1 172 ? 1.528 11.632 -11.768 1.00 88.81 172 LEU A C 1
ATOM 1325 O O . LEU A 1 172 ? 1.478 11.214 -10.607 1.00 88.81 172 LEU A O 1
ATOM 1329 N N . ILE A 1 173 ? 2.632 11.574 -12.519 1.00 91.12 173 ILE A N 1
ATOM 1330 C CA . ILE A 1 173 ? 3.932 11.116 -12.012 1.00 91.12 173 ILE A CA 1
ATOM 1331 C C . ILE A 1 173 ? 4.401 12.039 -10.881 1.00 91.12 173 ILE A C 1
ATOM 1333 O O . ILE A 1 173 ? 4.681 11.569 -9.778 1.00 91.12 173 ILE A O 1
ATOM 1337 N N . ASP A 1 174 ? 4.415 13.351 -11.118 1.00 90.88 174 ASP A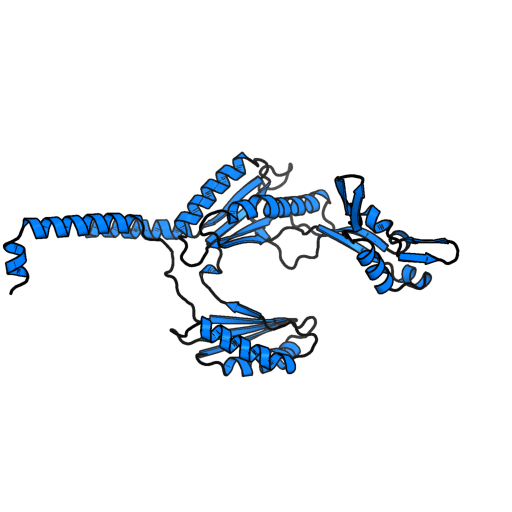 N 1
ATOM 1338 C CA . ASP A 1 174 ? 4.855 14.359 -10.150 1.00 90.88 174 ASP A CA 1
ATOM 1339 C C . ASP A 1 174 ? 3.988 14.340 -8.888 1.00 90.88 174 ASP A C 1
ATOM 1341 O O . ASP A 1 174 ? 4.502 14.400 -7.771 1.00 90.88 174 ASP A O 1
ATOM 1345 N N . LEU A 1 175 ? 2.669 14.198 -9.044 1.00 91.25 175 LEU A N 1
ATOM 1346 C CA . LEU A 1 175 ? 1.734 14.132 -7.924 1.00 91.25 175 LEU A CA 1
ATOM 1347 C C . LEU A 1 175 ? 1.941 12.861 -7.091 1.00 91.25 175 LEU A C 1
ATOM 1349 O O . LEU A 1 175 ? 1.948 12.929 -5.858 1.00 91.25 175 LEU A O 1
ATOM 1353 N N . LYS A 1 176 ? 2.147 11.706 -7.741 1.00 92.69 176 LYS A N 1
ATOM 1354 C CA . LYS A 1 176 ? 2.472 10.448 -7.053 1.00 92.69 176 LYS A CA 1
ATOM 1355 C C . LYS A 1 176 ? 3.793 10.570 -6.299 1.00 92.69 176 LYS A C 1
ATOM 1357 O O . LYS A 1 176 ? 3.879 10.160 -5.140 1.00 92.69 176 LYS A O 1
ATOM 1362 N N . GLU A 1 177 ? 4.799 11.174 -6.923 1.00 93.06 177 GLU A N 1
ATOM 1363 C CA . GLU A 1 177 ? 6.127 11.323 -6.341 1.00 93.06 177 GLU A CA 1
ATOM 1364 C C . GLU A 1 177 ? 6.143 12.320 -5.177 1.00 93.06 177 GLU A C 1
ATOM 1366 O O . GLU A 1 177 ? 6.713 12.029 -4.122 1.00 93.06 177 GLU A O 1
ATOM 1371 N N . ALA A 1 178 ? 5.426 13.440 -5.295 1.00 93.19 178 ALA A N 1
ATOM 1372 C CA . ALA A 1 178 ? 5.176 14.356 -4.187 1.00 93.19 178 ALA A CA 1
ATOM 1373 C C . ALA A 1 178 ? 4.454 13.634 -3.039 1.00 93.19 178 ALA A C 1
ATOM 1375 O O . ALA A 1 178 ? 4.879 13.716 -1.880 1.00 93.19 178 ALA A O 1
ATOM 1376 N N . GLY A 1 179 ? 3.416 12.853 -3.364 1.00 94.38 179 GLY A N 1
ATOM 1377 C CA . GLY A 1 179 ? 2.718 11.951 -2.447 1.00 94.38 179 GLY A CA 1
ATOM 1378 C C . GLY A 1 179 ? 3.677 11.056 -1.669 1.00 94.38 179 GLY A C 1
ATOM 1379 O O . GLY A 1 179 ? 3.607 10.989 -0.443 1.00 94.38 179 GLY A O 1
ATOM 1380 N N . ARG A 1 180 ? 4.617 10.417 -2.365 1.00 94.00 180 ARG A N 1
ATOM 1381 C CA . ARG A 1 180 ? 5.573 9.459 -1.802 1.00 94.00 180 ARG A CA 1
ATOM 1382 C C . ARG A 1 180 ? 6.690 10.113 -0.987 1.00 94.00 180 ARG A C 1
ATOM 1384 O O . ARG A 1 180 ? 7.017 9.626 0.095 1.00 94.00 180 ARG A O 1
ATOM 1391 N N . ILE A 1 181 ? 7.300 11.182 -1.496 1.00 92.94 181 ILE A N 1
ATOM 1392 C CA . ILE A 1 181 ? 8.482 11.806 -0.886 1.00 92.94 181 ILE A CA 1
ATOM 1393 C C . ILE A 1 181 ? 8.093 12.756 0.244 1.00 92.94 181 ILE A C 1
ATOM 1395 O O . ILE A 1 181 ? 8.787 12.804 1.258 1.00 92.94 181 ILE A O 1
ATOM 1399 N N . VAL A 1 182 ? 7.010 13.514 0.091 1.00 93.44 182 VAL A N 1
ATOM 1400 C CA . VAL A 1 182 ? 6.655 14.590 1.024 1.00 93.44 182 VAL A CA 1
ATOM 1401 C C . VAL A 1 182 ? 5.543 14.139 1.963 1.00 93.44 182 VAL A C 1
ATOM 1403 O O . VAL A 1 182 ? 5.746 14.056 3.176 1.00 93.44 182 VAL A O 1
ATOM 1406 N N . PHE A 1 183 ? 4.370 13.826 1.409 1.00 95.12 183 PHE A N 1
ATOM 1407 C CA . PHE A 1 183 ? 3.149 13.646 2.199 1.00 95.12 183 PHE A CA 1
ATOM 1408 C C . PHE A 1 183 ? 3.160 12.340 2.991 1.00 95.12 183 PHE A C 1
ATOM 1410 O O . PHE A 1 183 ? 2.997 12.369 4.210 1.00 95.12 183 PHE A O 1
ATOM 1417 N N . LYS A 1 184 ? 3.444 11.211 2.330 1.00 95.50 184 LYS A N 1
ATOM 1418 C CA . LYS A 1 184 ? 3.563 9.887 2.955 1.00 95.50 184 LYS A CA 1
ATOM 1419 C C . LYS A 1 184 ? 4.517 9.927 4.146 1.00 95.50 184 LYS A C 1
ATOM 1421 O O . LYS A 1 184 ? 4.124 9.586 5.254 1.00 95.50 184 LYS A O 1
ATOM 1426 N N . ARG A 1 185 ? 5.747 10.409 3.934 1.00 94.31 185 ARG A N 1
ATOM 1427 C CA . ARG A 1 185 ? 6.785 10.434 4.978 1.00 94.31 185 ARG A CA 1
ATOM 1428 C C . ARG A 1 185 ? 6.384 11.275 6.181 1.00 94.31 185 ARG A C 1
ATOM 1430 O O . ARG A 1 185 ? 6.724 10.916 7.302 1.00 94.31 185 ARG A O 1
ATOM 1437 N N . ARG A 1 186 ? 5.694 12.400 5.964 1.00 95.31 186 ARG A N 1
ATOM 1438 C CA . ARG A 1 186 ? 5.223 13.244 7.066 1.00 95.31 186 ARG A CA 1
ATOM 1439 C C . ARG A 1 186 ? 4.087 12.576 7.840 1.00 95.31 186 ARG A C 1
ATOM 1441 O O . ARG A 1 186 ? 4.077 12.664 9.060 1.00 95.31 186 ARG A O 1
ATOM 1448 N N . LEU A 1 187 ? 3.159 11.916 7.150 1.00 96.44 187 LEU A N 1
ATOM 1449 C CA . LEU A 1 187 ? 2.041 11.213 7.785 1.00 96.44 187 LEU A CA 1
ATOM 1450 C C . LEU A 1 187 ? 2.513 9.985 8.579 1.00 96.44 187 LEU A C 1
ATOM 1452 O O . LEU A 1 187 ? 2.006 9.739 9.665 1.00 96.44 187 LEU A O 1
ATOM 1456 N N . GLU A 1 188 ? 3.530 9.267 8.098 1.00 95.56 188 GLU A N 1
ATOM 1457 C CA . GLU A 1 188 ? 4.142 8.129 8.809 1.00 95.56 188 GLU A CA 1
ATOM 1458 C C . GLU A 1 188 ? 4.914 8.528 10.077 1.00 95.56 188 GLU A C 1
ATOM 1460 O O . GLU A 1 188 ? 5.207 7.672 10.904 1.00 95.56 188 GLU A O 1
ATOM 1465 N N . GLN A 1 189 ? 5.253 9.810 10.253 1.00 96.12 189 GLN A N 1
ATOM 1466 C CA . GLN A 1 189 ? 5.892 10.310 11.479 1.00 96.12 189 GLN A CA 1
ATOM 1467 C C . GLN A 1 189 ? 4.903 10.537 12.629 1.00 96.12 189 GLN A C 1
ATOM 1469 O O . GLN A 1 189 ? 5.337 10.818 13.745 1.00 96.12 189 GLN A O 1
ATOM 1474 N N . ILE A 1 190 ? 3.596 10.482 12.364 1.00 96.88 190 ILE A N 1
ATOM 1475 C CA . ILE A 1 190 ? 2.566 10.673 13.385 1.00 96.88 190 ILE A CA 1
ATOM 1476 C C . ILE A 1 190 ? 2.550 9.447 14.299 1.00 96.88 190 ILE A C 1
ATOM 1478 O O . ILE A 1 190 ? 2.493 8.311 13.827 1.00 96.88 190 ILE A O 1
ATOM 1482 N N . ASP A 1 191 ? 2.581 9.681 15.610 1.00 94.88 191 ASP A N 1
ATOM 1483 C CA . ASP A 1 191 ? 2.539 8.602 16.593 1.00 94.88 191 ASP A CA 1
ATOM 1484 C C . ASP A 1 191 ? 1.253 7.773 16.452 1.00 94.88 191 ASP A C 1
ATOM 1486 O O . ASP A 1 191 ? 0.161 8.307 16.245 1.00 94.88 191 ASP A O 1
ATOM 1490 N N . GLY A 1 192 ? 1.392 6.451 16.510 1.00 91.81 192 GLY A N 1
ATOM 1491 C CA . GLY A 1 192 ? 0.298 5.515 16.261 1.00 91.81 192 GLY A CA 1
ATOM 1492 C C . GLY A 1 192 ? -0.041 5.260 14.785 1.00 91.81 192 GLY A C 1
ATOM 1493 O O . GLY A 1 192 ? -0.835 4.358 14.514 1.00 91.81 192 GLY A O 1
ATOM 1494 N N . VAL A 1 193 ? 0.561 5.956 13.810 1.00 94.31 193 VAL A N 1
ATOM 1495 C CA . VAL A 1 193 ? 0.471 5.562 12.390 1.00 94.31 193 VAL A CA 1
ATOM 1496 C C . VAL A 1 193 ? 1.430 4.397 12.130 1.00 94.31 193 VAL A C 1
ATOM 1498 O O . VAL A 1 193 ? 2.610 4.446 12.469 1.00 94.31 193 VAL A O 1
ATOM 1501 N N . ALA A 1 194 ? 0.921 3.310 11.548 1.00 91.12 194 ALA A N 1
ATOM 1502 C CA . ALA A 1 194 ? 1.738 2.156 11.169 1.00 91.12 194 ALA A CA 1
ATOM 1503 C C . ALA A 1 194 ? 2.405 2.375 9.813 1.00 91.12 194 ALA A C 1
ATOM 1505 O O . ALA A 1 194 ? 3.592 2.107 9.648 1.00 91.12 194 ALA A O 1
ATOM 1506 N N . GLN A 1 195 ? 1.622 2.836 8.840 1.00 93.19 195 GLN A N 1
ATOM 1507 C CA . GLN A 1 195 ? 2.084 3.095 7.482 1.00 93.19 195 GLN A CA 1
ATOM 1508 C C . GLN A 1 195 ? 1.093 3.987 6.738 1.00 93.19 195 GLN A C 1
ATOM 1510 O O . GLN A 1 195 ? -0.111 3.976 7.018 1.00 93.19 195 GLN A O 1
ATOM 1515 N N . ALA A 1 196 ? 1.597 4.694 5.730 1.00 95.00 196 ALA A N 1
ATOM 1516 C CA . ALA A 1 196 ? 0.771 5.351 4.731 1.00 95.00 196 ALA A CA 1
ATOM 1517 C C . ALA A 1 196 ? 1.041 4.736 3.349 1.00 95.00 196 ALA A C 1
ATOM 1519 O O . ALA A 1 196 ? 2.177 4.682 2.872 1.00 95.00 196 ALA A O 1
ATOM 1520 N N . ILE A 1 197 ? -0.009 4.258 2.687 1.00 93.44 197 ILE A N 1
ATOM 1521 C CA . ILE A 1 197 ? 0.090 3.637 1.362 1.00 93.44 197 ILE A CA 1
ATOM 1522 C C . ILE A 1 197 ? -0.395 4.627 0.309 1.00 93.44 197 ILE A C 1
ATOM 1524 O O . ILE A 1 197 ? -1.504 5.148 0.401 1.00 93.44 197 ILE A O 1
ATOM 1528 N N . ILE A 1 198 ? 0.442 4.865 -0.702 1.00 94.19 198 ILE A N 1
ATOM 1529 C CA . ILE A 1 198 ? 0.077 5.639 -1.889 1.00 94.19 198 ILE A CA 1
ATOM 1530 C C . ILE A 1 198 ? -0.594 4.702 -2.892 1.00 94.19 198 ILE A C 1
ATOM 1532 O O . ILE A 1 198 ? -0.073 3.627 -3.177 1.00 94.19 198 ILE A O 1
ATOM 1536 N N . THR A 1 199 ? -1.733 5.121 -3.430 1.00 92.56 199 THR A N 1
ATOM 1537 C CA . THR A 1 199 ? -2.508 4.391 -4.441 1.00 92.56 199 THR A CA 1
ATOM 1538 C C . THR A 1 199 ? -2.783 5.287 -5.644 1.00 92.56 199 THR A C 1
ATOM 1540 O O . THR A 1 199 ? -2.899 6.507 -5.502 1.00 92.56 199 THR A O 1
ATOM 1543 N N . GLY A 1 200 ? -2.905 4.681 -6.826 1.00 90.75 200 GLY A N 1
ATOM 1544 C CA . GLY A 1 200 ? -3.080 5.403 -8.085 1.00 90.75 200 GLY A CA 1
ATOM 1545 C C . GLY A 1 200 ? -1.800 6.075 -8.589 1.00 90.75 200 GLY A C 1
ATOM 1546 O O . GLY A 1 200 ? -0.689 5.790 -8.124 1.00 90.75 200 GLY A O 1
ATOM 1547 N N . GLY A 1 201 ? -1.981 6.967 -9.562 1.00 89.62 201 GLY A N 1
ATOM 1548 C CA . GLY A 1 201 ? -0.900 7.662 -10.255 1.00 89.62 201 GLY A CA 1
ATOM 1549 C C . GLY A 1 201 ? -0.111 6.782 -11.208 1.00 89.62 201 GLY A C 1
ATOM 1550 O O . GLY A 1 201 ? -0.389 5.595 -11.370 1.00 89.62 201 GLY A O 1
ATOM 1551 N N . LEU A 1 202 ? 0.904 7.386 -11.813 1.00 90.94 202 LEU A N 1
ATOM 1552 C CA . LEU A 1 202 ? 1.760 6.748 -12.804 1.00 90.94 202 LEU A CA 1
ATOM 1553 C C . LEU A 1 202 ? 3.173 6.600 -12.244 1.00 90.94 202 LEU A C 1
ATOM 1555 O O . LEU A 1 202 ? 3.671 7.485 -11.548 1.00 90.94 202 LEU A O 1
ATOM 1559 N N . GLU A 1 203 ? 3.809 5.463 -12.509 1.00 90.25 203 GLU A N 1
ATOM 1560 C CA . GLU A 1 203 ? 5.210 5.235 -12.149 1.00 90.25 203 GLU A CA 1
ATOM 1561 C C . GLU A 1 203 ? 6.080 5.454 -13.361 1.00 90.25 203 GLU A C 1
ATOM 1563 O O . GLU A 1 203 ? 5.930 4.751 -14.351 1.00 90.25 203 GLU A O 1
ATOM 1568 N N . ARG A 1 204 ? 7.002 6.406 -13.261 1.00 88.94 204 ARG A N 1
ATOM 1569 C CA . ARG A 1 204 ? 7.981 6.673 -14.307 1.00 88.94 204 ARG A CA 1
ATOM 1570 C C . ARG A 1 204 ? 8.782 5.409 -14.625 1.00 88.94 204 ARG A C 1
ATOM 1572 O O . ARG A 1 204 ? 9.374 4.808 -13.730 1.00 88.94 204 ARG A O 1
ATOM 1579 N N . GLU A 1 205 ? 8.845 5.058 -15.901 1.00 89.81 205 GLU A N 1
ATOM 1580 C CA . GLU A 1 205 ? 9.609 3.929 -16.422 1.00 89.81 205 GLU A CA 1
ATOM 1581 C C . GLU A 1 205 ? 10.347 4.355 -17.692 1.00 89.81 205 GLU A C 1
ATOM 1583 O O . GLU A 1 205 ? 9.837 5.137 -18.490 1.00 89.81 205 GLU A O 1
ATOM 1588 N N . ILE A 1 206 ? 11.571 3.866 -17.888 1.00 91.25 206 ILE A N 1
ATOM 1589 C CA . ILE A 1 206 ? 12.263 4.044 -19.164 1.00 91.25 206 ILE A CA 1
ATOM 1590 C C . ILE A 1 206 ? 12.035 2.786 -19.989 1.00 91.25 206 ILE A C 1
ATOM 1592 O O . ILE A 1 206 ? 12.546 1.719 -19.651 1.00 91.25 206 ILE A O 1
ATOM 1596 N N . LEU A 1 207 ? 11.265 2.921 -21.064 1.00 91.50 207 LEU A N 1
ATOM 1597 C CA . LEU A 1 207 ? 10.933 1.827 -21.958 1.00 91.50 207 LEU A CA 1
ATOM 1598 C C . LEU A 1 207 ? 11.964 1.751 -23.088 1.00 91.50 207 LEU A C 1
ATOM 1600 O O . LEU A 1 207 ? 12.121 2.688 -23.871 1.00 91.50 207 LEU A O 1
ATOM 1604 N N . ILE A 1 208 ? 12.649 0.612 -23.180 1.00 93.69 208 ILE A N 1
ATOM 1605 C CA . ILE A 1 208 ? 13.606 0.307 -24.247 1.00 93.69 208 ILE A CA 1
ATOM 1606 C C . ILE A 1 208 ? 12.916 -0.642 -25.228 1.00 93.69 208 ILE A C 1
ATOM 1608 O O . ILE A 1 208 ? 12.826 -1.845 -24.987 1.00 93.69 208 ILE A O 1
ATOM 1612 N N . GLN A 1 209 ? 12.395 -0.094 -26.325 1.00 93.69 209 GLN A N 1
ATOM 1613 C CA . GLN A 1 209 ? 11.704 -0.858 -27.362 1.00 93.69 209 GLN A CA 1
ATOM 1614 C C . GLN A 1 209 ? 12.713 -1.362 -28.388 1.00 93.69 209 GLN A C 1
ATOM 1616 O O . GLN A 1 209 ? 13.142 -0.624 -29.274 1.00 93.69 209 GLN A O 1
ATOM 1621 N N . ILE A 1 210 ? 13.112 -2.620 -28.239 1.00 94.19 210 ILE A N 1
ATOM 1622 C CA . ILE A 1 210 ? 14.084 -3.269 -29.117 1.00 94.19 210 ILE A CA 1
ATOM 1623 C C . ILE A 1 210 ? 13.407 -3.688 -30.424 1.00 94.19 210 ILE A C 1
ATOM 1625 O O . ILE A 1 210 ? 12.324 -4.270 -30.404 1.00 94.19 210 ILE A O 1
ATOM 1629 N N . GLU A 1 211 ? 14.063 -3.437 -31.556 1.00 94.00 211 GLU A N 1
ATOM 1630 C CA . GLU A 1 211 ? 13.605 -3.871 -32.876 1.00 94.00 211 GLU A CA 1
ATOM 1631 C C . GLU A 1 211 ? 14.241 -5.228 -33.240 1.00 94.00 211 GLU A C 1
ATOM 1633 O O . GLU A 1 211 ? 15.435 -5.271 -33.557 1.00 94.00 211 GLU A O 1
ATOM 1638 N N . PRO A 1 212 ? 13.483 -6.348 -33.252 1.00 93.62 212 PRO A N 1
ATOM 1639 C CA . PRO A 1 212 ? 14.064 -7.686 -33.425 1.00 93.62 212 PRO A CA 1
ATOM 1640 C C . PRO A 1 212 ? 14.853 -7.844 -34.731 1.00 93.62 212 PRO A C 1
ATOM 1642 O O . PRO A 1 212 ? 15.937 -8.415 -34.745 1.00 93.62 212 PRO A O 1
ATOM 1645 N N . VAL A 1 213 ? 14.364 -7.235 -35.816 1.00 95.00 213 VAL A N 1
ATOM 1646 C CA . VAL A 1 213 ? 15.018 -7.270 -37.135 1.00 95.00 213 VAL A CA 1
ATOM 1647 C C . VAL A 1 213 ? 16.425 -6.656 -37.094 1.00 95.00 213 VAL A C 1
ATOM 1649 O O . VAL A 1 213 ? 17.326 -7.128 -37.788 1.00 95.00 213 VAL A O 1
ATOM 1652 N N . LYS A 1 214 ? 16.638 -5.615 -36.276 1.00 93.56 214 LYS A N 1
ATOM 1653 C CA . LYS A 1 214 ? 17.946 -4.958 -36.127 1.00 93.56 214 LYS A CA 1
ATOM 1654 C C . LYS A 1 214 ? 18.908 -5.786 -35.275 1.00 93.56 214 LYS A C 1
ATOM 1656 O O . LYS A 1 214 ? 20.091 -5.845 -35.603 1.00 93.56 214 LYS A O 1
ATOM 1661 N N . LEU A 1 215 ? 18.410 -6.444 -34.224 1.00 93.44 215 LEU A N 1
ATOM 1662 C CA . LEU A 1 215 ? 19.204 -7.389 -33.431 1.00 93.44 215 LEU A CA 1
ATOM 1663 C C . LEU A 1 215 ? 19.723 -8.544 -34.293 1.00 93.44 215 LEU A C 1
ATOM 1665 O O . LEU A 1 215 ? 20.928 -8.812 -34.296 1.00 93.44 215 LEU A O 1
ATOM 1669 N N . ASP A 1 216 ? 18.831 -9.166 -35.068 1.00 92.75 216 ASP A N 1
ATOM 1670 C CA . ASP A 1 216 ? 19.159 -10.301 -35.933 1.00 92.75 216 ASP A CA 1
ATOM 1671 C C . ASP A 1 216 ? 20.208 -9.914 -36.984 1.00 92.75 216 ASP A C 1
ATOM 1673 O O . ASP A 1 216 ? 21.208 -10.611 -37.164 1.00 92.75 216 ASP A O 1
ATOM 1677 N N . ALA A 1 217 ? 20.041 -8.753 -37.630 1.00 92.44 217 ALA A N 1
ATOM 1678 C CA . ALA A 1 217 ? 20.992 -8.241 -38.619 1.00 92.44 217 ALA A CA 1
ATOM 1679 C C . ALA A 1 217 ? 22.404 -8.011 -38.046 1.00 92.44 217 ALA A C 1
ATOM 1681 O O . ALA A 1 217 ? 23.393 -8.069 -38.781 1.00 92.44 217 ALA A O 1
ATOM 1682 N N . LEU A 1 218 ? 22.509 -7.760 -36.739 1.00 91.75 218 LEU A N 1
ATOM 1683 C CA . LEU A 1 218 ? 23.763 -7.489 -36.038 1.00 91.75 218 LEU A CA 1
ATOM 1684 C C . LEU A 1 218 ? 24.296 -8.700 -35.252 1.00 91.75 218 LEU A C 1
ATOM 1686 O O . LEU A 1 218 ? 25.341 -8.589 -34.600 1.00 91.75 218 LEU A O 1
ATOM 1690 N N . ASN A 1 219 ? 23.637 -9.864 -35.352 1.00 91.06 219 ASN A N 1
ATOM 1691 C CA . ASN A 1 219 ? 23.931 -11.067 -34.566 1.00 91.06 219 ASN A CA 1
ATOM 1692 C C . ASN A 1 219 ? 24.049 -10.745 -33.065 1.00 91.06 219 ASN A C 1
ATOM 1694 O O . ASN A 1 219 ? 25.066 -11.049 -32.425 1.00 91.06 219 ASN A O 1
ATOM 1698 N N . LEU A 1 220 ? 23.037 -10.052 -32.545 1.00 93.75 220 LEU A N 1
ATOM 1699 C CA . LEU A 1 220 ? 22.879 -9.710 -31.137 1.00 93.75 220 LEU A CA 1
ATOM 1700 C C . LEU A 1 220 ? 21.638 -10.401 -30.580 1.00 93.75 220 LEU A C 1
ATOM 1702 O O . LEU A 1 220 ? 20.645 -10.581 -31.276 1.00 93.75 220 LEU A O 1
ATOM 1706 N N . THR A 1 221 ? 21.693 -10.755 -29.305 1.00 93.62 221 THR A N 1
ATOM 1707 C CA . THR A 1 221 ? 20.572 -11.334 -28.565 1.00 93.62 221 THR A CA 1
ATOM 1708 C C . THR A 1 221 ? 19.996 -10.326 -27.571 1.00 93.62 221 THR A C 1
ATOM 1710 O O . THR A 1 221 ? 20.640 -9.335 -27.219 1.00 93.62 221 THR A O 1
ATOM 1713 N N . PHE A 1 222 ? 18.787 -10.590 -27.071 1.00 93.00 222 PHE A N 1
ATOM 1714 C CA . PHE A 1 222 ? 18.215 -9.812 -25.967 1.00 93.00 222 PHE A CA 1
ATOM 1715 C C . PHE A 1 222 ? 19.111 -9.841 -24.718 1.00 93.00 222 PHE A C 1
ATOM 1717 O O . PHE A 1 222 ? 19.281 -8.809 -24.069 1.00 93.00 222 PHE A O 1
ATOM 1724 N N . ASP A 1 223 ? 19.753 -10.978 -24.435 1.00 93.88 223 ASP A N 1
ATOM 1725 C CA . ASP A 1 223 ? 20.661 -11.132 -23.294 1.00 93.88 223 ASP A CA 1
ATOM 1726 C C . ASP A 1 223 ? 21.901 -10.237 -23.405 1.00 93.88 223 ASP A C 1
ATOM 1728 O O . ASP A 1 223 ? 22.373 -9.717 -22.389 1.00 93.88 223 ASP A O 1
ATOM 1732 N N . ASP A 1 224 ? 22.407 -10.000 -24.621 1.00 92.94 224 ASP A N 1
ATOM 1733 C CA . ASP A 1 224 ? 23.521 -9.074 -24.856 1.00 92.94 224 ASP A CA 1
ATOM 1734 C C . ASP A 1 224 ? 23.131 -7.643 -24.462 1.00 92.94 224 ASP A C 1
ATOM 1736 O O . ASP A 1 224 ? 23.883 -6.951 -23.771 1.00 92.94 224 ASP A O 1
ATOM 1740 N N . VAL A 1 225 ? 21.923 -7.215 -24.844 1.00 93.25 225 VAL A N 1
ATOM 1741 C CA . VAL A 1 225 ? 21.386 -5.891 -24.499 1.00 93.25 225 VAL A CA 1
ATOM 1742 C C . VAL A 1 225 ? 21.160 -5.774 -22.993 1.00 93.25 225 VAL A C 1
ATOM 1744 O O . VAL A 1 225 ? 21.619 -4.813 -22.371 1.00 93.25 225 VAL A O 1
ATOM 1747 N N . SER A 1 226 ? 20.503 -6.764 -22.380 1.00 92.62 226 SER A N 1
ATOM 1748 C CA . SER A 1 226 ? 20.270 -6.788 -20.933 1.00 92.62 226 SER A CA 1
ATOM 1749 C C . SER A 1 226 ? 21.581 -6.773 -20.143 1.00 92.62 226 SER A C 1
ATOM 1751 O O . SER A 1 226 ? 21.705 -6.040 -19.160 1.00 92.62 226 SER A O 1
ATOM 1753 N N . SER A 1 227 ? 22.593 -7.521 -20.584 1.00 91.94 227 SER A N 1
ATOM 1754 C CA . SER A 1 227 ? 23.916 -7.551 -19.950 1.00 91.94 227 SER A CA 1
ATOM 1755 C C . SER A 1 227 ? 24.652 -6.215 -20.085 1.00 91.94 227 SER A C 1
ATOM 1757 O O . SER A 1 227 ? 25.261 -5.745 -19.119 1.00 91.94 227 SER A O 1
ATOM 1759 N N . ALA A 1 228 ? 24.572 -5.565 -21.248 1.00 92.06 228 ALA A N 1
ATOM 1760 C CA . ALA A 1 228 ? 25.170 -4.252 -21.486 1.00 92.06 228 ALA A CA 1
ATOM 1761 C C . ALA A 1 228 ? 24.555 -3.162 -20.595 1.00 92.06 228 ALA A C 1
ATOM 1763 O O . ALA A 1 228 ? 25.282 -2.385 -19.970 1.00 92.06 228 ALA A O 1
ATOM 1764 N N . LEU A 1 229 ? 23.226 -3.150 -20.471 1.00 91.56 229 LEU A N 1
ATOM 1765 C CA . LEU A 1 229 ? 22.496 -2.241 -19.583 1.00 91.56 229 LEU A CA 1
ATOM 1766 C C . LEU A 1 229 ? 22.858 -2.461 -18.110 1.00 91.56 229 LEU A C 1
ATOM 1768 O O . LEU A 1 229 ? 23.206 -1.510 -17.409 1.00 91.56 229 LEU A O 1
ATOM 1772 N N . ASN A 1 230 ? 22.835 -3.716 -17.652 1.00 88.81 230 ASN A N 1
ATOM 1773 C CA . ASN A 1 230 ? 23.131 -4.060 -16.260 1.00 88.81 230 ASN A CA 1
ATOM 1774 C C . ASN A 1 230 ? 24.583 -3.759 -15.874 1.00 88.81 230 ASN A C 1
ATOM 1776 O O . ASN A 1 230 ? 24.839 -3.332 -14.753 1.00 88.81 230 ASN A O 1
ATOM 1780 N N . SER A 1 231 ? 25.534 -3.971 -16.787 1.00 87.12 231 SER A N 1
ATOM 1781 C CA . SER A 1 231 ? 26.955 -3.693 -16.534 1.00 87.12 231 SER A CA 1
ATOM 1782 C C . SER A 1 231 ? 27.306 -2.208 -16.629 1.00 87.12 231 SER A C 1
ATOM 1784 O O . SER A 1 231 ? 28.253 -1.764 -15.979 1.00 87.12 231 SER A O 1
ATOM 1786 N N . SER A 1 232 ? 26.536 -1.435 -17.397 1.00 85.75 232 SER A N 1
ATOM 1787 C CA . SER A 1 232 ? 26.745 0.006 -17.538 1.00 85.75 232 SER A CA 1
ATOM 1788 C C . SER A 1 232 ? 26.143 0.797 -16.379 1.00 85.75 232 SER A C 1
ATOM 1790 O O . SER A 1 232 ? 26.743 1.784 -15.978 1.00 85.75 232 SER A O 1
ATOM 1792 N N . ASN A 1 233 ? 25.047 0.332 -15.765 1.00 82.31 233 ASN A N 1
ATOM 1793 C CA . ASN A 1 233 ? 24.369 1.006 -14.650 1.00 82.31 233 ASN A CA 1
ATOM 1794 C C . ASN A 1 233 ? 24.918 0.623 -13.255 1.00 82.31 233 ASN A C 1
ATOM 1796 O O . ASN A 1 233 ? 24.156 0.360 -12.321 1.00 82.31 233 ASN A O 1
ATOM 1800 N N . LEU A 1 234 ? 26.244 0.543 -13.094 1.00 80.00 234 LEU A N 1
ATOM 1801 C CA . LEU A 1 234 ? 26.885 0.121 -11.841 1.00 80.00 234 LEU A CA 1
ATOM 1802 C C . LEU A 1 234 ? 27.620 1.272 -11.144 1.00 80.00 234 LEU A C 1
ATOM 1804 O O . LEU A 1 234 ? 28.550 1.878 -11.676 1.00 80.00 234 LEU A O 1
ATOM 1808 N N . ASN A 1 235 ? 27.251 1.534 -9.889 1.00 75.94 235 ASN A N 1
ATOM 1809 C CA . ASN A 1 235 ? 27.927 2.496 -9.018 1.00 75.94 235 ASN A CA 1
ATOM 1810 C C . ASN A 1 235 ? 28.765 1.744 -7.972 1.00 75.94 235 ASN A C 1
ATOM 1812 O O . ASN A 1 235 ? 28.284 1.416 -6.887 1.00 75.94 235 ASN A O 1
ATOM 1816 N N . MET A 1 236 ? 30.015 1.417 -8.314 1.00 76.69 236 MET A N 1
ATOM 1817 C CA . MET A 1 236 ? 30.910 0.645 -7.448 1.00 76.69 236 MET A CA 1
ATOM 1818 C C . MET A 1 236 ? 31.956 1.537 -6.748 1.00 76.69 236 MET A C 1
ATOM 1820 O O . MET A 1 236 ? 32.547 2.436 -7.360 1.00 76.69 236 MET A O 1
ATOM 1824 N N . PRO A 1 237 ? 32.241 1.310 -5.451 1.00 78.31 237 PRO A N 1
ATOM 1825 C CA . PRO A 1 237 ? 33.386 1.926 -4.797 1.00 78.31 237 PRO A CA 1
ATOM 1826 C C . PRO A 1 237 ? 34.681 1.315 -5.350 1.00 78.31 237 PRO A C 1
ATOM 1828 O O . PRO A 1 237 ? 34.905 0.113 -5.256 1.00 78.31 237 PRO A O 1
ATOM 1831 N N . ALA A 1 238 ? 35.566 2.155 -5.880 1.00 81.62 238 ALA A N 1
ATOM 1832 C CA . ALA A 1 238 ? 36.866 1.760 -6.425 1.00 81.62 238 ALA A CA 1
ATOM 1833 C C . ALA A 1 238 ? 37.989 1.800 -5.366 1.00 81.62 238 ALA A C 1
ATOM 1835 O O . ALA A 1 238 ? 39.173 1.854 -5.693 1.00 81.62 238 ALA A O 1
ATOM 1836 N N . GLY A 1 239 ? 37.619 1.794 -4.080 1.00 83.94 239 GLY A N 1
ATOM 1837 C CA . GLY A 1 239 ? 38.544 1.787 -2.948 1.00 83.94 239 GLY A CA 1
ATOM 1838 C C . GLY A 1 239 ? 38.937 3.185 -2.466 1.00 83.94 239 GLY A C 1
ATOM 1839 O O . GLY A 1 239 ? 38.126 4.114 -2.444 1.00 83.94 239 GLY A O 1
ATOM 1840 N N . SER A 1 240 ? 40.179 3.335 -2.006 1.00 88.69 240 SER A N 1
ATOM 1841 C CA . SER A 1 240 ? 40.702 4.621 -1.541 1.00 88.69 240 SER A CA 1
ATOM 1842 C C . SER A 1 240 ? 42.151 4.828 -1.956 1.00 88.69 240 SER A C 1
ATOM 1844 O O . SER A 1 240 ? 42.953 3.907 -1.834 1.00 88.69 240 SER A O 1
ATOM 1846 N N . ILE A 1 241 ? 42.494 6.048 -2.357 1.00 89.56 241 ILE A N 1
ATOM 1847 C CA . ILE A 1 241 ? 43.857 6.477 -2.666 1.00 89.56 241 ILE A CA 1
ATOM 1848 C C . ILE A 1 241 ? 44.388 7.276 -1.473 1.00 89.56 241 ILE A C 1
ATOM 1850 O O . ILE A 1 241 ? 43.718 8.183 -0.976 1.00 89.56 241 ILE A O 1
ATOM 1854 N N . MET A 1 242 ? 45.595 6.963 -1.007 1.00 85.62 242 MET A N 1
ATOM 1855 C CA . MET A 1 242 ? 46.294 7.775 -0.007 1.00 85.62 242 MET A CA 1
ATOM 1856 C C . MET A 1 242 ? 47.215 8.783 -0.693 1.00 85.62 242 MET A C 1
ATOM 1858 O O . MET A 1 242 ? 48.004 8.416 -1.560 1.00 85.62 242 MET A O 1
ATOM 1862 N N . LYS A 1 243 ? 47.141 10.053 -0.285 1.00 90.31 243 LYS A N 1
ATOM 1863 C CA . LYS A 1 243 ? 48.066 11.109 -0.711 1.00 90.31 243 LYS A CA 1
ATOM 1864 C C . LYS A 1 243 ? 48.511 11.905 0.516 1.00 90.31 243 LYS A C 1
ATOM 1866 O O . LYS A 1 243 ? 47.749 12.696 1.070 1.00 90.31 243 LYS A O 1
ATOM 1871 N N . GLY A 1 244 ? 49.749 11.672 0.955 1.00 91.25 244 GLY A N 1
ATOM 1872 C CA . GLY A 1 244 ? 50.263 12.206 2.220 1.00 91.25 244 GLY A CA 1
ATOM 1873 C C . GLY A 1 244 ? 49.491 11.641 3.417 1.00 91.25 244 GLY A C 1
ATOM 1874 O O . GLY A 1 244 ? 49.361 10.427 3.546 1.00 91.25 244 GLY A O 1
ATOM 1875 N N . LEU A 1 245 ? 48.950 12.525 4.261 1.00 88.44 245 LEU A N 1
ATOM 1876 C CA . LEU A 1 245 ? 48.110 12.162 5.413 1.00 88.44 245 LEU A CA 1
ATOM 1877 C C . LEU A 1 245 ? 46.615 12.013 5.066 1.00 88.44 245 LEU A C 1
ATOM 1879 O O . LEU A 1 245 ? 45.821 11.652 5.931 1.00 88.44 245 LEU A O 1
ATOM 1883 N N . PHE A 1 246 ? 46.212 12.285 3.820 1.00 82.44 246 PHE A N 1
ATOM 1884 C CA . PHE A 1 246 ? 44.807 12.268 3.411 1.00 82.44 246 PHE A CA 1
ATOM 1885 C C . PHE A 1 246 ? 44.452 10.982 2.658 1.00 82.44 246 PHE A C 1
ATOM 1887 O O . PHE A 1 246 ? 45.181 10.536 1.768 1.00 82.44 246 PHE A O 1
ATOM 1894 N N . ARG A 1 247 ? 43.298 10.398 2.998 1.00 90.31 247 ARG A N 1
ATOM 1895 C CA . ARG A 1 247 ? 42.698 9.245 2.317 1.00 90.31 247 ARG A CA 1
ATOM 1896 C C . ARG A 1 247 ? 41.495 9.719 1.506 1.00 90.31 247 ARG A C 1
ATOM 1898 O O . ARG A 1 247 ? 40.505 10.166 2.073 1.00 90.31 247 ARG A O 1
ATOM 1905 N N . TYR A 1 248 ? 41.573 9.582 0.191 1.00 88.81 248 TYR A N 1
ATOM 1906 C CA . TYR A 1 248 ? 40.496 9.913 -0.735 1.00 88.81 248 TYR A CA 1
ATOM 1907 C C . TYR A 1 248 ? 39.757 8.638 -1.119 1.00 88.81 248 TYR A C 1
ATOM 1909 O O . TYR A 1 248 ? 40.378 7.696 -1.603 1.00 88.81 248 TYR A O 1
ATOM 1917 N N . SER A 1 249 ? 38.443 8.581 -0.911 1.00 87.12 249 SER A N 1
ATOM 1918 C CA . SER A 1 249 ? 37.632 7.484 -1.448 1.00 87.12 249 SER A CA 1
ATOM 1919 C C . SER A 1 249 ? 37.445 7.682 -2.953 1.00 87.12 249 SER A C 1
ATOM 1921 O O . SER A 1 249 ? 37.084 8.773 -3.390 1.00 87.12 249 SER A O 1
ATOM 1923 N N . LEU A 1 250 ? 37.706 6.634 -3.734 1.00 83.94 250 LEU A N 1
ATOM 1924 C CA . LEU A 1 250 ? 37.456 6.606 -5.169 1.00 83.94 250 LEU A CA 1
ATOM 1925 C C . LEU A 1 250 ? 36.149 5.848 -5.423 1.00 83.94 250 LEU A C 1
ATOM 1927 O O . LEU A 1 250 ? 35.938 4.759 -4.891 1.00 83.94 250 LEU A O 1
ATOM 1931 N N . ARG A 1 251 ? 35.265 6.416 -6.242 1.00 80.81 251 ARG A N 1
ATOM 1932 C CA . ARG A 1 251 ? 33.991 5.808 -6.644 1.00 80.81 251 ARG A CA 1
ATOM 1933 C C . ARG A 1 251 ? 33.801 5.996 -8.143 1.00 80.81 251 ARG A C 1
ATOM 1935 O O . ARG A 1 251 ? 34.077 7.081 -8.650 1.00 80.81 251 ARG A O 1
ATOM 1942 N N . THR A 1 252 ? 33.339 4.960 -8.835 1.00 74.44 252 THR A N 1
ATOM 1943 C CA . THR A 1 252 ? 32.974 5.056 -10.252 1.00 74.44 252 THR A CA 1
ATOM 1944 C C . THR A 1 252 ? 31.540 5.555 -10.372 1.00 74.44 252 THR A C 1
ATOM 1946 O O . THR A 1 252 ? 30.639 4.983 -9.770 1.00 74.44 252 THR A O 1
ATOM 1949 N N . LEU A 1 253 ? 31.312 6.608 -11.154 1.00 73.62 253 LEU A N 1
ATOM 1950 C CA . LEU A 1 253 ? 29.968 7.105 -11.451 1.00 73.62 253 LEU A CA 1
ATOM 1951 C C . LEU A 1 253 ? 29.458 6.426 -12.731 1.00 73.62 253 LEU A C 1
ATOM 1953 O O . LEU A 1 253 ? 29.702 6.945 -13.814 1.00 73.62 253 LEU A O 1
ATOM 1957 N N . GLY A 1 254 ? 28.815 5.262 -12.603 1.00 77.88 254 GLY A N 1
ATOM 1958 C CA . GLY A 1 254 ? 28.208 4.532 -13.730 1.00 77.88 254 GLY A CA 1
ATOM 1959 C C . GLY A 1 254 ? 26.682 4.647 -13.823 1.00 77.88 254 GLY A C 1
ATOM 1960 O O . GLY A 1 254 ? 26.088 4.156 -14.765 1.00 77.88 254 GLY A O 1
ATOM 1961 N N . GLU A 1 255 ? 26.017 5.291 -12.864 1.00 84.50 255 GLU A N 1
ATOM 1962 C CA . GLU A 1 255 ? 24.552 5.392 -12.868 1.00 84.50 255 GLU A CA 1
ATOM 1963 C C . GLU A 1 255 ? 24.036 6.277 -14.015 1.00 84.50 255 GLU A C 1
ATOM 1965 O O . GLU A 1 255 ? 24.525 7.399 -14.206 1.00 84.50 255 GLU A O 1
ATOM 1970 N N . PHE A 1 256 ? 23.027 5.792 -14.747 1.00 89.50 256 PHE A N 1
ATOM 1971 C CA . PHE A 1 256 ? 22.368 6.559 -15.804 1.00 89.50 256 PHE A CA 1
ATOM 1972 C C . PHE A 1 256 ? 21.617 7.757 -15.223 1.00 89.50 256 PHE A C 1
ATOM 1974 O O . PHE A 1 256 ? 20.824 7.624 -14.294 1.00 89.50 256 PHE A O 1
ATOM 1981 N N . ARG A 1 257 ? 21.831 8.947 -15.791 1.00 86.44 257 ARG A N 1
ATOM 1982 C CA . ARG A 1 257 ? 21.185 10.182 -15.315 1.00 86.44 257 ARG A CA 1
ATOM 1983 C C . ARG A 1 257 ? 20.016 10.600 -16.186 1.00 86.44 257 ARG A C 1
ATOM 1985 O O . ARG A 1 257 ? 19.133 11.320 -15.730 1.00 86.44 257 ARG A O 1
ATOM 1992 N N . ASN A 1 258 ? 20.055 10.228 -17.457 1.00 88.94 258 ASN A N 1
ATOM 1993 C CA . ASN A 1 258 ? 19.075 10.629 -18.451 1.00 88.94 258 ASN A CA 1
ATOM 1994 C C . ASN A 1 258 ? 18.966 9.571 -19.558 1.00 88.94 258 ASN A C 1
ATOM 1996 O O . ASN A 1 258 ? 19.830 8.707 -19.692 1.00 88.94 258 ASN A O 1
ATOM 2000 N N . VAL A 1 259 ? 17.916 9.682 -20.372 1.00 91.62 259 VAL A N 1
ATOM 2001 C CA . VAL A 1 259 ? 17.637 8.766 -21.489 1.00 91.62 259 VAL A CA 1
ATOM 2002 C C . VAL A 1 259 ? 18.816 8.653 -22.463 1.00 91.62 259 VAL A C 1
ATOM 2004 O O . VAL A 1 259 ? 19.121 7.552 -22.911 1.00 91.62 259 VAL A O 1
ATOM 2007 N N . ARG A 1 260 ? 19.560 9.740 -22.713 1.00 92.12 260 ARG A N 1
ATOM 2008 C CA . ARG A 1 260 ? 20.701 9.712 -23.644 1.00 92.12 260 ARG A CA 1
ATOM 2009 C C . ARG A 1 260 ? 21.865 8.869 -23.149 1.00 92.12 260 ARG A C 1
ATOM 2011 O O . ARG A 1 260 ? 22.632 8.365 -23.963 1.00 92.12 260 ARG A O 1
ATOM 2018 N N . ASP A 1 261 ? 22.035 8.737 -21.835 1.00 91.56 261 ASP A N 1
ATOM 2019 C CA . ASP A 1 261 ? 23.081 7.870 -21.286 1.00 91.56 261 ASP A CA 1
ATOM 2020 C C . ASP A 1 261 ? 22.761 6.396 -21.601 1.00 91.56 261 ASP A C 1
ATOM 2022 O O . ASP A 1 261 ? 23.657 5.615 -21.916 1.00 91.56 261 ASP A O 1
ATOM 2026 N N . ILE A 1 262 ? 21.470 6.044 -21.591 1.00 92.75 262 ILE A N 1
ATOM 2027 C CA . ILE A 1 262 ? 20.970 4.714 -21.951 1.00 92.75 262 ILE A CA 1
ATOM 2028 C C . ILE A 1 262 ? 21.118 4.496 -23.460 1.00 92.75 262 ILE A C 1
ATOM 2030 O O . ILE A 1 262 ? 21.718 3.508 -23.868 1.00 92.75 262 ILE A O 1
ATOM 2034 N N . GLU A 1 263 ? 20.668 5.445 -24.288 1.00 94.12 263 GLU A N 1
ATOM 2035 C CA . GLU A 1 263 ? 20.801 5.401 -25.757 1.00 94.12 263 GLU A CA 1
ATOM 2036 C C . GLU A 1 263 ? 22.251 5.148 -26.207 1.00 94.12 263 GLU A C 1
ATOM 2038 O O . GLU A 1 263 ? 22.508 4.321 -27.082 1.00 94.12 263 GLU A O 1
ATOM 2043 N N . LYS A 1 264 ? 23.215 5.797 -25.544 1.00 93.38 264 LYS A N 1
ATOM 2044 C CA . LYS A 1 264 ? 24.653 5.699 -25.846 1.00 93.38 264 LYS A CA 1
ATOM 2045 C C . LYS A 1 264 ? 25.364 4.528 -25.174 1.00 93.38 264 LYS A C 1
ATOM 2047 O O . LYS A 1 264 ? 26.596 4.451 -25.213 1.00 93.38 264 LYS A O 1
ATOM 2052 N N . THR A 1 265 ? 24.628 3.632 -24.530 1.00 93.50 265 THR A N 1
ATOM 2053 C CA . THR A 1 265 ? 25.220 2.444 -23.919 1.00 93.50 265 THR A CA 1
ATOM 2054 C C . THR A 1 265 ? 25.744 1.516 -25.005 1.00 93.50 265 THR A C 1
ATOM 2056 O O . THR A 1 265 ? 25.046 1.200 -25.964 1.00 93.50 265 THR A O 1
ATOM 2059 N N . VAL A 1 266 ? 26.995 1.082 -24.861 1.00 94.00 266 VAL A N 1
ATOM 2060 C CA . VAL A 1 266 ? 27.641 0.186 -25.823 1.00 94.00 266 VAL A CA 1
ATOM 2061 C C . VAL A 1 266 ? 27.202 -1.247 -25.547 1.00 94.00 266 VAL A C 1
ATOM 2063 O O . VAL A 1 266 ? 27.512 -1.787 -24.489 1.00 94.00 266 VAL A O 1
ATOM 2066 N N . VAL A 1 267 ? 26.547 -1.875 -26.521 1.00 93.19 267 VAL A N 1
ATOM 2067 C CA . VAL A 1 267 ? 26.129 -3.282 -26.448 1.00 93.19 267 VAL A CA 1
ATOM 2068 C C . VAL A 1 267 ? 27.256 -4.206 -26.889 1.00 93.19 267 VAL A C 1
ATOM 2070 O O . VAL A 1 267 ? 27.562 -5.194 -26.227 1.00 93.19 267 VAL A O 1
ATOM 2073 N N . LYS A 1 268 ? 27.932 -3.868 -27.992 1.00 92.00 268 LYS A N 1
ATOM 2074 C CA . LYS A 1 268 ? 29.026 -4.678 -28.540 1.00 92.00 268 LYS A CA 1
ATOM 2075 C C . LYS A 1 268 ? 30.069 -3.806 -29.214 1.00 92.00 268 LYS A C 1
ATOM 2077 O O . LYS A 1 268 ? 29.741 -2.834 -29.887 1.00 92.00 268 LYS A O 1
ATOM 2082 N N . LYS A 1 269 ? 31.340 -4.180 -29.066 1.00 91.06 269 LYS A N 1
ATOM 2083 C CA . LYS A 1 269 ? 32.445 -3.606 -29.841 1.00 91.06 269 LYS A CA 1
ATOM 2084 C C . LYS A 1 269 ? 32.850 -4.579 -30.935 1.00 91.06 269 LYS A C 1
ATOM 2086 O O . LYS A 1 269 ? 33.164 -5.734 -30.657 1.00 91.06 269 LYS A O 1
ATOM 2091 N N . ASN A 1 270 ? 32.851 -4.104 -32.170 1.00 87.50 270 ASN A N 1
ATOM 2092 C CA . ASN A 1 270 ? 33.313 -4.862 -33.319 1.00 87.50 270 ASN A CA 1
ATOM 2093 C C . ASN A 1 270 ? 34.846 -4.875 -33.370 1.00 87.50 270 ASN A C 1
ATOM 2095 O O . ASN A 1 270 ? 35.524 -3.975 -32.871 1.00 87.50 270 ASN A O 1
ATOM 2099 N N . SER A 1 271 ? 35.407 -5.880 -34.040 1.00 84.50 271 SER A N 1
ATOM 2100 C CA . SER A 1 271 ? 36.856 -6.048 -34.224 1.00 84.50 271 SER A CA 1
ATOM 2101 C C . SER A 1 271 ? 37.522 -4.901 -34.998 1.00 84.50 271 SER A C 1
ATOM 2103 O O . SER A 1 271 ? 38.722 -4.685 -34.863 1.00 84.50 271 SER A O 1
ATOM 2105 N N . ASN A 1 272 ? 36.748 -4.134 -35.768 1.00 85.25 272 ASN A N 1
ATOM 2106 C CA . ASN A 1 272 ? 37.194 -2.938 -36.490 1.00 85.25 272 ASN A CA 1
ATOM 2107 C C . ASN A 1 272 ? 37.198 -1.652 -35.631 1.00 85.25 272 ASN A C 1
ATOM 2109 O O . ASN A 1 272 ? 37.475 -0.577 -36.156 1.00 85.25 272 ASN A O 1
ATOM 2113 N N . GLY A 1 273 ? 36.857 -1.737 -34.339 1.00 84.12 273 GLY A N 1
ATOM 2114 C CA . GLY A 1 273 ? 36.798 -0.596 -33.419 1.00 84.12 273 GLY A CA 1
ATOM 2115 C C . GLY A 1 273 ? 35.468 0.169 -33.409 1.00 84.12 273 GLY A C 1
ATOM 2116 O O . GLY A 1 273 ? 35.283 1.029 -32.549 1.00 84.12 273 GLY A O 1
ATOM 2117 N N . SER A 1 274 ? 34.522 -0.152 -34.302 1.00 89.75 274 SER A N 1
ATOM 2118 C CA . SER A 1 274 ? 33.153 0.382 -34.220 1.00 89.75 274 SER A CA 1
ATOM 2119 C C . SER A 1 274 ? 32.406 -0.211 -33.022 1.00 89.75 274 SER A C 1
ATOM 2121 O O . SER A 1 274 ? 32.688 -1.328 -32.585 1.00 89.75 274 SER A O 1
ATOM 2123 N N . SER A 1 275 ? 31.475 0.552 -32.458 1.00 93.12 275 SER A N 1
ATOM 2124 C CA . SER A 1 275 ? 30.630 0.121 -31.342 1.00 93.12 275 SER A CA 1
ATOM 2125 C C . SER A 1 275 ? 29.178 0.163 -31.785 1.00 93.12 275 SER A C 1
ATOM 2127 O O . SER A 1 275 ? 28.796 1.099 -32.477 1.00 93.12 275 SER A O 1
ATOM 2129 N N . ILE A 1 276 ? 28.411 -0.847 -31.393 1.00 93.25 276 ILE A N 1
ATOM 2130 C CA . ILE A 1 276 ? 26.961 -0.885 -31.556 1.00 93.25 276 ILE A CA 1
ATOM 2131 C C . ILE A 1 276 ? 26.364 -0.362 -30.255 1.00 93.25 276 ILE A C 1
ATOM 2133 O O . ILE A 1 276 ? 26.675 -0.886 -29.177 1.00 93.25 276 ILE A O 1
ATOM 2137 N N . LEU A 1 277 ? 25.563 0.687 -30.363 1.00 95.12 277 LEU A N 1
ATOM 2138 C CA . LEU A 1 277 ? 24.900 1.356 -29.254 1.00 95.12 277 LEU A CA 1
ATOM 2139 C C . LEU A 1 277 ? 23.454 0.876 -29.119 1.00 95.12 277 LEU A C 1
ATOM 2141 O O . LEU A 1 277 ? 22.917 0.230 -30.017 1.00 95.12 277 LEU A O 1
ATOM 2145 N N . ILE A 1 278 ? 22.804 1.201 -28.002 1.00 94.44 278 ILE A N 1
ATOM 2146 C CA . ILE A 1 278 ? 21.378 0.900 -27.822 1.00 94.44 278 ILE A CA 1
ATOM 2147 C C . ILE A 1 278 ? 20.526 1.673 -28.832 1.00 94.44 278 ILE A C 1
ATOM 2149 O O . ILE A 1 278 ? 19.608 1.086 -29.395 1.00 94.44 278 ILE A O 1
ATOM 2153 N N . GLU A 1 279 ? 20.861 2.931 -29.129 1.00 95.38 279 GLU A N 1
ATOM 2154 C CA . GLU A 1 279 ? 20.152 3.737 -30.141 1.00 95.38 279 GLU A CA 1
ATOM 2155 C C . GLU A 1 279 ? 20.167 3.120 -31.551 1.00 95.38 279 GLU A C 1
ATOM 2157 O O . GLU A 1 279 ? 19.261 3.373 -32.346 1.00 95.38 279 GLU A O 1
ATOM 2162 N N . ASP A 1 280 ? 21.147 2.261 -31.856 1.00 93.50 280 ASP A N 1
ATOM 2163 C CA . ASP A 1 280 ? 21.232 1.581 -33.151 1.00 93.50 280 ASP A CA 1
ATOM 2164 C C . ASP A 1 280 ? 20.200 0.451 -33.290 1.00 93.50 280 ASP A C 1
ATOM 2166 O O . ASP A 1 280 ? 19.854 0.074 -34.409 1.00 93.50 280 ASP A O 1
ATOM 2170 N N . ILE A 1 281 ? 19.713 -0.106 -32.175 1.00 94.25 281 ILE A N 1
ATOM 2171 C CA . ILE A 1 281 ? 18.897 -1.335 -32.135 1.00 94.25 281 ILE A CA 1
ATOM 2172 C C . ILE A 1 281 ? 17.563 -1.184 -31.401 1.00 94.25 281 ILE A C 1
ATOM 2174 O O . ILE A 1 281 ? 16.708 -2.067 -31.495 1.00 94.25 281 ILE A O 1
ATOM 2178 N N . ALA A 1 282 ? 17.379 -0.099 -30.655 1.00 94.88 282 ALA A N 1
ATOM 2179 C CA . ALA A 1 282 ? 16.211 0.121 -29.827 1.00 94.88 282 ALA A CA 1
ATOM 2180 C C . ALA A 1 282 ? 15.852 1.603 -29.745 1.00 94.88 282 ALA A C 1
ATOM 2182 O O . ALA A 1 282 ? 16.711 2.483 -29.740 1.00 94.88 282 ALA A O 1
ATOM 2183 N N . THR A 1 283 ? 14.558 1.865 -29.603 1.00 94.75 283 THR A N 1
ATOM 2184 C CA . THR A 1 283 ? 14.047 3.195 -29.283 1.00 94.75 283 THR A CA 1
ATOM 2185 C C . THR A 1 283 ? 13.894 3.308 -27.770 1.00 94.75 283 THR A C 1
ATOM 2187 O O . THR A 1 283 ? 13.168 2.525 -27.156 1.00 94.75 283 THR A O 1
ATOM 2190 N N . VAL A 1 284 ? 14.582 4.271 -27.154 1.00 94.12 284 VAL A N 1
ATOM 2191 C CA . VAL A 1 284 ? 14.493 4.519 -25.710 1.00 94.12 284 VAL A CA 1
ATOM 2192 C C . VAL A 1 284 ? 13.538 5.680 -25.472 1.00 94.12 284 VAL A C 1
ATOM 2194 O O . VAL A 1 284 ? 13.772 6.799 -25.919 1.00 94.12 284 VAL A O 1
ATOM 2197 N N . THR A 1 285 ? 12.444 5.423 -24.765 1.00 90.81 285 THR A N 1
ATOM 2198 C CA . THR A 1 285 ? 11.446 6.446 -24.444 1.00 90.81 285 THR A CA 1
ATOM 2199 C C . THR A 1 285 ? 11.198 6.503 -22.953 1.00 90.81 285 THR A C 1
ATOM 2201 O O . THR A 1 285 ? 11.212 5.497 -22.248 1.00 90.81 285 THR A O 1
ATOM 2204 N N . GLU A 1 286 ? 10.973 7.713 -22.458 1.00 87.94 286 GLU A N 1
ATOM 2205 C CA . GLU A 1 286 ? 10.410 7.890 -21.132 1.00 87.94 286 GLU A CA 1
ATOM 2206 C C . GLU A 1 286 ? 8.910 7.609 -21.203 1.00 87.94 286 GLU A C 1
ATOM 2208 O O . GLU A 1 286 ? 8.198 8.209 -22.009 1.00 87.94 286 GLU A O 1
ATOM 2213 N N . ASN A 1 287 ? 8.458 6.668 -20.387 1.00 88.00 287 ASN A N 1
ATOM 2214 C CA . ASN A 1 287 ? 7.084 6.207 -20.324 1.00 88.00 287 ASN A CA 1
ATOM 2215 C C . ASN A 1 287 ? 6.680 6.017 -18.851 1.00 88.00 287 ASN A C 1
ATOM 2217 O O . ASN A 1 287 ? 7.363 6.469 -17.924 1.00 88.00 287 ASN A O 1
ATOM 2221 N N . PHE A 1 288 ? 5.555 5.357 -18.619 1.00 89.06 288 PHE A N 1
ATOM 2222 C CA . PHE A 1 288 ? 5.143 4.906 -17.305 1.00 89.06 288 PHE A CA 1
ATOM 2223 C C . PHE A 1 288 ? 4.855 3.408 -17.312 1.00 89.06 288 PHE A C 1
ATOM 2225 O O . PHE A 1 288 ? 4.417 2.853 -18.318 1.00 89.06 288 PHE A O 1
ATOM 2232 N N . ARG A 1 289 ? 5.095 2.773 -16.165 1.00 87.38 289 ARG A N 1
ATOM 2233 C CA . ARG A 1 289 ? 4.795 1.362 -15.930 1.00 87.38 289 ARG A CA 1
ATOM 2234 C C . ARG A 1 289 ? 3.303 1.111 -16.130 1.00 87.38 289 ARG A C 1
ATOM 2236 O O . ARG A 1 289 ? 2.472 1.873 -15.627 1.00 87.38 289 ARG A O 1
ATOM 2243 N N . GLU A 1 290 ? 2.973 0.004 -16.784 1.00 85.00 290 GLU A N 1
ATOM 2244 C CA . GLU A 1 290 ? 1.595 -0.468 -16.886 1.00 85.00 290 GLU A CA 1
ATOM 2245 C C . GLU A 1 290 ? 0.979 -0.666 -15.491 1.00 85.00 290 GLU A C 1
ATOM 2247 O O . GLU A 1 290 ? 1.575 -1.262 -14.590 1.00 85.00 290 GLU A O 1
ATOM 2252 N N . ARG A 1 291 ? -0.209 -0.097 -15.279 1.00 81.00 291 ARG A N 1
ATOM 2253 C CA . ARG A 1 291 ? -0.847 -0.051 -13.961 1.00 81.00 291 ARG A CA 1
ATOM 2254 C C . ARG A 1 291 ? -1.755 -1.253 -13.738 1.00 81.00 291 ARG A C 1
ATOM 2256 O O . ARG A 1 291 ? -2.648 -1.520 -14.531 1.00 81.00 291 ARG A O 1
ATOM 2263 N N . GLU A 1 292 ? -1.612 -1.891 -12.583 1.00 78.19 292 GLU A N 1
ATOM 2264 C CA . GLU A 1 292 ? -2.515 -2.965 -12.139 1.00 78.19 292 GLU A CA 1
ATOM 2265 C C . GLU A 1 292 ? -3.857 -2.428 -11.607 1.00 78.19 292 GLU A C 1
ATOM 2267 O O . GLU A 1 292 ? -4.833 -3.163 -11.471 1.00 78.19 292 GLU A O 1
ATOM 2272 N N . GLY A 1 293 ? -3.923 -1.131 -11.290 1.00 84.00 293 GLY A N 1
ATOM 2273 C CA . GLY A 1 293 ? -5.109 -0.498 -10.729 1.00 84.00 293 GLY A CA 1
ATOM 2274 C C . GLY A 1 293 ? -5.125 1.013 -10.923 1.00 84.00 293 GLY A C 1
ATOM 2275 O O . GLY A 1 293 ? -4.095 1.654 -11.139 1.00 84.00 293 GLY A O 1
ATOM 2276 N N . LEU A 1 294 ? -6.321 1.591 -10.832 1.00 86.38 294 LEU A N 1
ATOM 2277 C CA . LEU A 1 294 ? -6.549 3.030 -10.933 1.00 86.38 294 LEU A CA 1
ATOM 2278 C C . LEU A 1 294 ? -7.308 3.531 -9.702 1.00 86.38 294 LEU A C 1
ATOM 2280 O O . LEU A 1 294 ? -8.202 2.853 -9.196 1.00 86.38 294 LEU A O 1
ATOM 2284 N N . THR A 1 295 ? -6.979 4.740 -9.252 1.00 89.25 295 THR A N 1
ATOM 2285 C CA . THR A 1 295 ? -7.685 5.426 -8.162 1.00 89.25 295 THR A CA 1
ATOM 2286 C C . THR A 1 295 ? -8.418 6.626 -8.739 1.00 89.25 295 THR A C 1
ATOM 2288 O O . THR A 1 295 ? -7.833 7.426 -9.471 1.00 89.25 295 THR A O 1
ATOM 2291 N N . ARG A 1 296 ? -9.707 6.757 -8.409 1.00 87.56 296 ARG A N 1
ATOM 2292 C CA . ARG A 1 296 ? -10.535 7.886 -8.841 1.00 87.56 296 ARG A CA 1
ATOM 2293 C C . ARG A 1 296 ? -11.191 8.591 -7.667 1.00 87.56 296 ARG A C 1
ATOM 2295 O O . ARG A 1 296 ? -11.630 7.954 -6.714 1.00 87.56 296 ARG A O 1
ATOM 2302 N N . PHE A 1 297 ? -11.325 9.904 -7.794 1.00 86.25 297 PHE A N 1
ATOM 2303 C CA . PHE A 1 297 ? -12.093 10.750 -6.894 1.00 86.25 297 PHE A CA 1
ATOM 2304 C C . PHE A 1 297 ? -13.043 11.624 -7.716 1.00 86.25 297 PHE A C 1
ATOM 2306 O O . PHE A 1 297 ? -12.618 12.319 -8.638 1.00 86.25 297 PHE A O 1
ATOM 2313 N N . ASN A 1 298 ? -14.346 11.553 -7.424 1.00 84.25 298 ASN A N 1
ATOM 2314 C CA . ASN A 1 298 ? -15.397 12.268 -8.163 1.00 84.25 298 ASN A CA 1
ATOM 2315 C C . ASN A 1 298 ? -15.296 12.118 -9.698 1.00 84.25 298 ASN A C 1
ATOM 2317 O O . ASN A 1 298 ? -15.461 13.085 -10.438 1.00 84.25 298 ASN A O 1
ATOM 2321 N N . GLY A 1 299 ? -14.999 10.902 -10.171 1.00 81.69 299 GLY A N 1
ATOM 2322 C CA . GLY A 1 299 ? -14.930 10.567 -11.599 1.00 81.69 299 GLY A CA 1
ATOM 2323 C C . GLY A 1 299 ? -13.586 10.833 -12.287 1.00 81.69 299 GLY A C 1
ATOM 2324 O O . GLY A 1 299 ? -13.420 10.408 -13.425 1.00 81.69 299 GLY A O 1
ATOM 2325 N N . ASN A 1 300 ? -12.617 11.450 -11.608 1.00 83.12 300 ASN A N 1
ATOM 2326 C CA . ASN A 1 300 ? -11.314 11.791 -12.185 1.00 83.12 300 ASN A CA 1
ATOM 2327 C C . ASN A 1 300 ? -10.172 11.024 -11.519 1.00 83.12 300 ASN A C 1
ATOM 2329 O O . ASN A 1 300 ? -10.321 10.576 -10.382 1.00 83.12 300 ASN A O 1
ATOM 2333 N N . GLU A 1 301 ? -9.039 10.877 -12.206 1.00 85.62 301 GLU A N 1
ATOM 2334 C CA . GLU A 1 301 ? -7.854 10.229 -11.642 1.00 85.62 301 GLU A CA 1
ATOM 2335 C C . GLU A 1 301 ? -7.268 11.036 -10.485 1.00 85.62 301 GLU A C 1
ATOM 2337 O O . GLU A 1 301 ? -7.216 12.269 -10.511 1.00 85.62 301 GLU A O 1
ATOM 2342 N N . ALA A 1 302 ? -6.846 10.314 -9.449 1.00 87.25 302 ALA A N 1
ATOM 2343 C CA . ALA A 1 302 ? -6.356 10.897 -8.214 1.00 87.25 302 ALA A CA 1
ATOM 2344 C C . ALA A 1 302 ? -5.284 10.020 -7.563 1.00 87.25 302 ALA A C 1
ATOM 2346 O O . ALA A 1 302 ? -5.226 8.808 -7.779 1.00 87.25 302 ALA A O 1
ATOM 2347 N N . ILE A 1 303 ? -4.472 10.640 -6.707 1.00 92.62 303 ILE A N 1
ATOM 2348 C CA . ILE A 1 303 ? -3.549 9.926 -5.827 1.00 92.62 303 ILE A CA 1
ATOM 2349 C C . ILE A 1 303 ? -4.227 9.747 -4.475 1.00 92.62 303 ILE A C 1
ATOM 2351 O O . ILE A 1 303 ? -4.517 10.723 -3.782 1.00 92.62 303 ILE A O 1
ATOM 2355 N N . GLY A 1 304 ? -4.490 8.501 -4.094 1.00 93.94 304 GLY A N 1
ATOM 2356 C CA . GLY A 1 304 ? -5.032 8.173 -2.780 1.00 93.94 304 GLY A CA 1
ATOM 2357 C C . GLY A 1 304 ? -3.911 7.938 -1.772 1.00 93.94 304 GLY A C 1
ATOM 2358 O O . GLY A 1 304 ? -2.922 7.283 -2.094 1.00 93.94 304 GLY A O 1
ATOM 2359 N N . ILE A 1 305 ? -4.078 8.421 -0.544 1.00 96.12 305 ILE A N 1
ATOM 2360 C CA . ILE A 1 305 ? -3.205 8.111 0.591 1.00 96.12 305 ILE A CA 1
ATOM 2361 C C . ILE A 1 305 ? -4.042 7.397 1.649 1.00 96.12 305 ILE A C 1
ATOM 2363 O O . ILE A 1 305 ? -4.927 7.992 2.264 1.00 96.12 305 ILE A O 1
ATOM 2367 N N . LEU A 1 306 ? -3.763 6.114 1.848 1.00 95.50 306 LEU A N 1
ATOM 2368 C CA . LEU A 1 306 ? -4.432 5.266 2.829 1.00 95.50 306 LEU A CA 1
ATOM 2369 C C . LEU A 1 306 ? -3.610 5.246 4.116 1.00 95.50 306 LEU A C 1
ATOM 2371 O O . LEU A 1 306 ? -2.444 4.854 4.086 1.00 95.50 306 LEU A O 1
ATOM 2375 N N . ILE A 1 307 ? -4.203 5.664 5.233 1.00 96.12 307 IL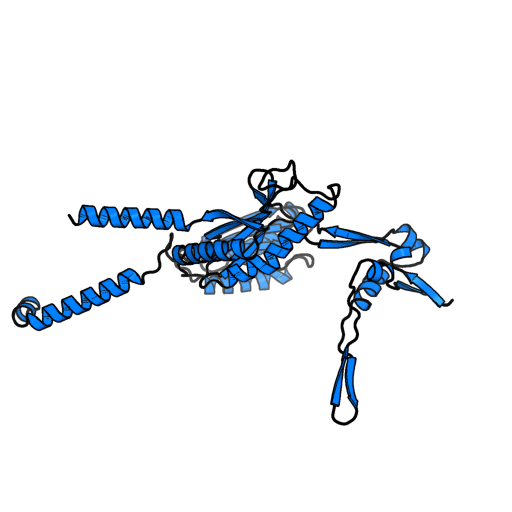E A N 1
ATOM 2376 C CA . ILE A 1 307 ? -3.528 5.738 6.532 1.00 96.12 307 ILE A CA 1
ATOM 2377 C C . ILE A 1 307 ? -3.956 4.550 7.384 1.00 96.12 307 ILE A C 1
ATOM 2379 O O . ILE A 1 307 ? -5.134 4.404 7.713 1.00 96.12 307 ILE A O 1
ATOM 2383 N N . TYR A 1 308 ? -2.982 3.733 7.773 1.00 92.69 308 TYR A N 1
ATOM 2384 C CA . TYR A 1 308 ? -3.174 2.586 8.652 1.00 92.69 308 TYR A CA 1
ATOM 2385 C C . TYR A 1 308 ? -2.614 2.897 10.031 1.00 92.69 308 TYR A C 1
ATOM 2387 O O . TYR A 1 308 ? -1.527 3.467 10.154 1.00 92.69 308 TYR A O 1
ATOM 2395 N N . LYS A 1 309 ? -3.339 2.498 11.073 1.00 90.62 309 LYS A N 1
ATOM 2396 C CA . LYS A 1 309 ? -2.887 2.655 12.456 1.00 90.62 309 LYS A CA 1
ATOM 2397 C C . LYS A 1 309 ? -2.098 1.445 12.934 1.00 90.62 309 LYS A C 1
ATOM 2399 O O . LYS A 1 309 ? -2.269 0.335 12.435 1.00 90.62 309 LYS A O 1
ATOM 2404 N N . GLN A 1 310 ? -1.264 1.663 13.938 1.00 86.69 310 GLN A N 1
ATOM 2405 C CA . GLN A 1 310 ? -0.668 0.589 14.716 1.00 86.69 310 GLN A CA 1
ATOM 2406 C C . GLN A 1 310 ? -1.758 -0.138 15.520 1.00 86.69 310 GLN A C 1
ATOM 2408 O O . GLN A 1 310 ? -2.787 0.463 15.863 1.00 86.69 310 GLN A O 1
ATOM 2413 N N . PRO A 1 311 ? -1.553 -1.426 15.845 1.00 80.62 311 PRO A N 1
ATOM 2414 C CA . PRO A 1 311 ? -2.409 -2.125 16.792 1.00 80.62 311 PRO A CA 1
ATOM 2415 C C . PRO A 1 311 ? -2.534 -1.320 18.091 1.00 80.62 311 PRO A C 1
ATOM 2417 O O . PRO A 1 311 ? -1.551 -0.752 18.556 1.00 80.62 311 PRO A O 1
ATOM 2420 N N . GLU A 1 312 ? -3.743 -1.258 18.654 1.00 78.38 312 GLU A N 1
ATOM 2421 C CA . GLU A 1 312 ? -4.041 -0.581 19.935 1.00 78.38 312 GLU A CA 1
ATOM 2422 C C . GLU A 1 312 ? -3.880 0.949 19.950 1.00 78.38 312 GLU A C 1
ATOM 2424 O O . GLU A 1 312 ? -4.208 1.589 20.950 1.00 78.38 312 GLU A O 1
ATOM 2429 N N . ALA A 1 313 ? -3.448 1.563 18.847 1.00 86.56 313 ALA A N 1
ATOM 2430 C CA . ALA A 1 313 ? -3.362 3.012 18.756 1.00 86.56 313 ALA A CA 1
ATOM 2431 C C . ALA A 1 313 ? -4.755 3.664 18.662 1.00 86.56 313 ALA A C 1
ATOM 2433 O O . ALA A 1 313 ? -5.684 3.117 18.062 1.00 86.56 313 ALA A O 1
ATOM 2434 N N . ASN A 1 314 ? -4.893 4.855 19.253 1.00 88.38 314 ASN A N 1
ATOM 2435 C CA . ASN A 1 314 ? -6.157 5.586 19.330 1.00 88.38 314 ASN A CA 1
ATOM 2436 C C . ASN A 1 314 ? -6.503 6.245 17.984 1.00 88.38 314 ASN A C 1
ATOM 2438 O O . ASN A 1 314 ? -5.865 7.216 17.570 1.00 88.38 314 ASN A O 1
ATOM 2442 N N . THR A 1 315 ? -7.556 5.745 17.337 1.00 91.44 315 THR A N 1
ATOM 2443 C CA . THR A 1 315 ? -8.018 6.203 16.019 1.00 91.44 315 THR A CA 1
ATOM 2444 C C . THR A 1 315 ? -8.384 7.692 15.997 1.00 91.44 315 THR A C 1
ATOM 2446 O O . THR A 1 315 ? -8.025 8.393 15.053 1.00 91.44 315 THR A O 1
ATOM 2449 N N . VAL A 1 316 ? -9.058 8.200 17.036 1.00 92.44 316 VAL A N 1
ATOM 2450 C CA . VAL A 1 316 ? -9.485 9.611 17.117 1.00 92.44 316 VAL A CA 1
ATOM 2451 C C . VAL A 1 316 ? -8.281 10.540 17.269 1.00 92.44 316 VAL A C 1
ATOM 2453 O O . VAL A 1 316 ? -8.179 11.548 16.571 1.00 92.44 316 VAL A O 1
ATOM 2456 N N . SER A 1 317 ? -7.332 10.166 18.130 1.00 92.19 317 SER A N 1
ATOM 2457 C CA . SER A 1 317 ? -6.092 10.920 18.340 1.00 92.19 317 SER A CA 1
ATOM 2458 C C . SER A 1 317 ? -5.272 11.013 17.055 1.00 92.19 317 SER A C 1
ATOM 2460 O O . SER A 1 317 ? -4.851 12.104 16.672 1.00 92.19 317 SER A O 1
ATOM 2462 N N . ILE A 1 318 ? -5.086 9.886 16.357 1.00 94.69 318 ILE A N 1
ATOM 2463 C CA . ILE A 1 318 ? -4.363 9.864 15.081 1.00 94.69 318 ILE A CA 1
ATOM 2464 C C . ILE A 1 318 ? -5.076 10.745 14.059 1.00 94.69 318 ILE A C 1
ATOM 2466 O O . ILE A 1 318 ? -4.427 11.557 13.403 1.00 94.69 318 ILE A O 1
ATOM 2470 N N . ALA A 1 319 ? -6.400 10.624 13.933 1.00 95.50 319 ALA A N 1
ATOM 2471 C CA . ALA A 1 319 ? -7.154 11.410 12.967 1.00 95.50 319 ALA A CA 1
ATOM 2472 C C . ALA A 1 319 ? -7.004 12.917 13.209 1.00 95.50 319 ALA A C 1
ATOM 2474 O O . ALA A 1 319 ? -6.791 13.682 12.266 1.00 95.50 319 ALA A O 1
ATOM 2475 N N . GLN A 1 320 ? -7.020 13.348 14.470 1.00 94.69 320 GLN A N 1
ATOM 2476 C CA . GLN A 1 320 ? -6.763 14.738 14.820 1.00 94.69 320 GLN A CA 1
ATOM 2477 C C . GLN A 1 320 ? -5.340 15.181 14.439 1.00 94.69 320 GLN A C 1
ATOM 2479 O O . GLN A 1 320 ? -5.185 16.193 13.752 1.00 94.69 320 GLN A O 1
ATOM 2484 N N . SER A 1 321 ? -4.310 14.404 14.788 1.00 96.81 321 SER A N 1
ATOM 2485 C CA . SER A 1 321 ? -2.922 14.707 14.407 1.00 96.81 321 SER A CA 1
ATOM 2486 C C . SER A 1 321 ? -2.713 14.722 12.888 1.00 96.81 321 SER A C 1
ATOM 2488 O O . SER A 1 321 ? -1.954 15.545 12.367 1.00 96.81 321 SER A O 1
ATOM 2490 N N . VAL A 1 322 ? -3.417 13.862 12.148 1.00 96.94 322 VAL A N 1
ATOM 2491 C CA . VAL A 1 322 ? -3.435 13.869 10.680 1.00 96.94 322 VAL A CA 1
ATOM 2492 C C . VAL A 1 322 ? -4.054 15.165 10.160 1.00 96.94 322 VAL A C 1
ATOM 2494 O O . VAL A 1 322 ? -3.453 15.802 9.297 1.00 96.94 322 VAL A O 1
ATOM 2497 N N . ARG A 1 323 ? -5.199 15.615 10.694 1.00 95.81 323 ARG A N 1
ATOM 2498 C CA . ARG A 1 323 ? -5.833 16.890 10.294 1.00 95.81 323 ARG A CA 1
ATOM 2499 C C . ARG A 1 323 ? -4.916 18.095 10.551 1.00 95.81 323 ARG A C 1
ATOM 2501 O O . ARG A 1 323 ? -4.771 18.954 9.680 1.00 95.81 323 ARG A O 1
ATOM 2508 N N . GLU A 1 324 ? -4.245 18.138 11.701 1.00 96.19 324 GLU A N 1
ATOM 2509 C CA . GLU A 1 324 ? -3.263 19.182 12.046 1.00 96.19 324 GLU A CA 1
ATOM 2510 C C . GLU A 1 324 ? -2.048 19.166 11.102 1.00 96.19 324 GLU A C 1
ATOM 2512 O O . GLU A 1 324 ? -1.564 20.208 10.636 1.00 96.19 324 GLU A O 1
ATOM 2517 N N . THR A 1 325 ? -1.588 17.965 10.756 1.00 96.12 325 THR A N 1
ATOM 2518 C CA . THR A 1 325 ? -0.495 17.753 9.805 1.00 96.12 325 THR A CA 1
ATOM 2519 C C . THR A 1 325 ? -0.894 18.174 8.392 1.00 96.12 325 THR A C 1
ATOM 2521 O O . THR A 1 325 ? -0.115 18.853 7.727 1.00 96.12 325 THR A O 1
ATOM 2524 N N . ILE A 1 326 ? -2.114 17.857 7.944 1.00 94.88 326 ILE A N 1
ATOM 2525 C CA . ILE A 1 326 ? -2.668 18.304 6.657 1.00 94.88 326 ILE A CA 1
ATOM 2526 C C . ILE A 1 326 ? -2.685 19.832 6.586 1.00 94.88 326 ILE A C 1
ATOM 2528 O O . ILE A 1 326 ? -2.246 20.400 5.587 1.00 94.88 326 ILE A O 1
ATOM 2532 N N . PHE A 1 327 ? -3.131 20.510 7.648 1.00 94.31 327 PHE A N 1
ATOM 2533 C CA . PHE A 1 327 ? -3.138 21.974 7.696 1.00 94.31 327 PHE A CA 1
ATOM 2534 C C . PHE A 1 327 ? -1.724 22.557 7.557 1.00 94.31 327 PHE A C 1
ATOM 2536 O O . PHE A 1 327 ? -1.492 23.488 6.781 1.00 94.31 327 PHE A O 1
ATOM 2543 N N . SER A 1 328 ? -0.757 21.966 8.259 1.00 94.44 328 SER A N 1
ATOM 2544 C CA . SER A 1 328 ? 0.650 22.371 8.194 1.00 94.44 328 SER A CA 1
ATOM 2545 C C . SER A 1 328 ? 1.270 22.108 6.816 1.00 94.44 328 SER A C 1
ATOM 2547 O O . SER A 1 328 ? 1.992 22.952 6.286 1.00 94.44 328 SER A O 1
ATOM 2549 N N . LEU A 1 329 ? 0.965 20.961 6.204 1.00 93.75 329 LEU A N 1
ATOM 2550 C CA . LEU A 1 329 ? 1.426 20.597 4.865 1.00 93.75 329 LEU A CA 1
ATOM 2551 C C . LEU A 1 329 ? 0.838 21.520 3.799 1.00 93.75 329 LEU A C 1
ATOM 2553 O O . LEU A 1 329 ? 1.590 22.009 2.965 1.00 93.75 329 LEU A O 1
ATOM 2557 N N . LYS A 1 330 ? -0.453 21.853 3.882 1.00 91.00 330 LYS A N 1
ATOM 2558 C CA . LYS A 1 330 ? -1.099 22.810 2.976 1.00 91.00 330 LYS A CA 1
ATOM 2559 C C . LYS A 1 330 ? -0.480 24.209 3.053 1.00 91.00 330 LYS A C 1
ATOM 2561 O O . LYS A 1 330 ? -0.401 24.907 2.049 1.00 91.00 330 LYS A O 1
ATOM 2566 N N . LYS A 1 331 ? -0.025 24.633 4.238 1.00 92.88 331 LYS A N 1
ATOM 2567 C CA . LYS A 1 331 ? 0.674 25.917 4.407 1.00 92.88 331 LYS A CA 1
ATOM 2568 C C . LYS A 1 331 ? 2.054 25.920 3.740 1.00 92.88 331 LYS A C 1
ATOM 2570 O O . LYS A 1 331 ? 2.444 26.937 3.175 1.00 92.88 331 LYS A O 1
ATOM 2575 N N . ASN A 1 332 ? 2.784 24.809 3.832 1.00 93.38 332 ASN A N 1
ATOM 2576 C CA . ASN A 1 332 ? 4.139 24.691 3.287 1.00 93.38 332 ASN A CA 1
ATOM 2577 C C . ASN A 1 332 ? 4.154 24.384 1.784 1.00 93.38 332 ASN A C 1
ATOM 2579 O O . ASN A 1 332 ? 5.091 24.787 1.102 1.00 93.38 332 ASN A O 1
ATOM 2583 N N . TYR A 1 333 ? 3.121 23.699 1.292 1.00 93.12 333 TYR A N 1
ATOM 2584 C CA . TYR A 1 333 ? 2.973 23.264 -0.094 1.00 93.12 333 TYR A CA 1
ATOM 2585 C C . TYR A 1 333 ? 1.594 23.673 -0.641 1.00 93.12 333 TYR A C 1
ATOM 2587 O O . TYR A 1 333 ? 0.721 22.824 -0.844 1.00 93.12 333 TYR A O 1
ATOM 2595 N N . PRO A 1 334 ? 1.348 24.984 -0.827 1.00 89.31 334 PRO A N 1
ATOM 2596 C CA . PRO A 1 334 ? 0.044 25.515 -1.231 1.00 89.31 334 PRO A CA 1
ATOM 2597 C C . PRO A 1 334 ? -0.410 25.059 -2.624 1.00 89.31 334 PRO A C 1
ATOM 2599 O O . PRO A 1 334 ? -1.585 25.201 -2.962 1.00 89.31 334 PRO A O 1
ATOM 2602 N N . GLU A 1 335 ? 0.495 24.528 -3.442 1.00 87.88 335 GLU A N 1
ATOM 2603 C CA . GLU A 1 335 ? 0.221 23.940 -4.750 1.00 87.88 335 GLU A CA 1
ATOM 2604 C C . GLU A 1 335 ? -0.533 22.600 -4.681 1.00 87.88 335 GLU A C 1
ATOM 2606 O O . GLU A 1 335 ? -1.145 22.211 -5.678 1.00 87.88 335 GLU A O 1
ATOM 2611 N N . TYR A 1 336 ? -0.572 21.947 -3.513 1.00 89.62 336 TYR A N 1
ATOM 2612 C CA . TYR A 1 336 ? -1.306 20.702 -3.289 1.00 89.62 336 TYR A CA 1
ATOM 2613 C C . TYR A 1 336 ? -2.425 20.856 -2.250 1.00 89.62 336 TYR A C 1
ATOM 2615 O O . TYR A 1 336 ? -2.272 21.494 -1.208 1.00 89.62 336 TYR A O 1
ATOM 2623 N N . ASP A 1 337 ? -3.544 20.195 -2.519 1.00 88.19 337 ASP A N 1
ATOM 2624 C CA . ASP A 1 337 ? -4.679 20.022 -1.627 1.00 88.19 337 ASP A CA 1
ATOM 2625 C C . ASP A 1 337 ? -4.719 18.562 -1.152 1.00 88.19 337 ASP A C 1
ATOM 2627 O O . ASP A 1 337 ? -4.649 17.628 -1.952 1.00 88.19 337 ASP A O 1
ATOM 2631 N N . LEU A 1 338 ? -4.866 18.364 0.161 1.00 91.31 338 LEU A N 1
ATOM 2632 C CA . LEU A 1 338 ? -5.157 17.058 0.753 1.00 91.31 338 LEU A CA 1
ATOM 2633 C C . LEU A 1 338 ? -6.594 17.063 1.249 1.00 91.31 338 LEU A C 1
ATOM 2635 O O . LEU A 1 338 ? -6.943 17.789 2.181 1.00 91.31 338 LEU A O 1
ATOM 2639 N N . LEU A 1 339 ? -7.421 16.251 0.608 1.00 91.31 339 LEU A N 1
ATOM 2640 C CA . LEU A 1 339 ? -8.832 16.111 0.926 1.00 91.31 339 LEU A CA 1
ATOM 2641 C C . LEU A 1 339 ? -9.044 14.839 1.733 1.00 91.31 339 LEU A C 1
ATOM 2643 O O . LEU A 1 339 ? -8.597 13.771 1.330 1.00 91.31 339 LEU A O 1
ATOM 2647 N N . VAL A 1 340 ? -9.757 14.941 2.849 1.00 93.94 340 VAL A N 1
ATOM 2648 C CA . VAL A 1 340 ? -10.197 13.768 3.608 1.00 93.94 340 VAL A CA 1
ATOM 2649 C C . VAL A 1 340 ? -11.439 13.202 2.918 1.00 93.94 340 VAL A C 1
ATOM 2651 O O . VAL A 1 340 ? -12.463 13.876 2.851 1.00 93.94 340 VAL A O 1
ATOM 2654 N N . VAL A 1 341 ? -11.336 11.989 2.376 1.00 92.81 341 VAL A N 1
ATOM 2655 C CA . VAL A 1 341 ? -12.444 11.296 1.691 1.00 92.81 341 VAL A CA 1
ATOM 2656 C C . VAL A 1 341 ? -13.234 10.433 2.662 1.00 92.81 341 VAL A C 1
ATOM 2658 O O . VAL A 1 341 ? -14.458 10.395 2.609 1.00 92.81 341 VAL A O 1
ATOM 2661 N N . SER A 1 342 ? -12.526 9.746 3.554 1.00 93.69 342 SER A N 1
ATOM 2662 C CA . SER A 1 342 ? -13.118 8.923 4.603 1.00 93.69 342 SER A CA 1
ATOM 2663 C C . SER A 1 342 ? -12.334 9.111 5.891 1.00 93.69 342 SER A C 1
ATOM 2665 O O . SER A 1 342 ? -11.101 9.142 5.865 1.00 93.69 342 SER A O 1
ATOM 2667 N N . ASP A 1 343 ? -13.056 9.220 7.002 1.00 94.38 343 ASP A N 1
ATOM 2668 C CA . ASP A 1 343 ? -12.511 9.363 8.348 1.00 94.38 343 ASP A CA 1
ATOM 2669 C C . ASP A 1 343 ? -13.362 8.546 9.326 1.00 94.38 343 ASP A C 1
ATOM 2671 O O . ASP A 1 343 ? -14.530 8.856 9.574 1.00 94.38 343 ASP A O 1
ATOM 2675 N N . GLN A 1 344 ? -12.772 7.490 9.883 1.00 90.62 344 GLN A N 1
ATOM 2676 C CA . GLN A 1 344 ? -13.443 6.624 10.848 1.00 90.62 344 GLN A CA 1
ATOM 2677 C C . GLN A 1 344 ? -13.671 7.323 12.199 1.00 90.62 344 GLN A C 1
ATOM 2679 O O . GLN A 1 344 ? -14.608 6.973 12.922 1.00 90.62 344 GLN A O 1
ATOM 2684 N N . SER A 1 345 ? -12.856 8.327 12.543 1.00 91.81 345 SER A N 1
ATOM 2685 C CA . SER A 1 345 ? -12.946 9.018 13.833 1.00 91.81 345 SER A CA 1
ATOM 2686 C C . SER A 1 345 ? -14.268 9.756 14.018 1.00 91.81 345 SER A C 1
ATOM 2688 O O . SER A 1 345 ? -14.802 9.739 15.121 1.00 91.81 345 SER A O 1
ATOM 2690 N N . GLY A 1 346 ? -14.861 10.305 12.952 1.00 88.50 346 GLY A N 1
ATOM 2691 C CA . GLY A 1 346 ? -16.136 11.021 13.050 1.00 88.50 346 GLY A CA 1
ATOM 2692 C C . GLY A 1 346 ? -17.279 10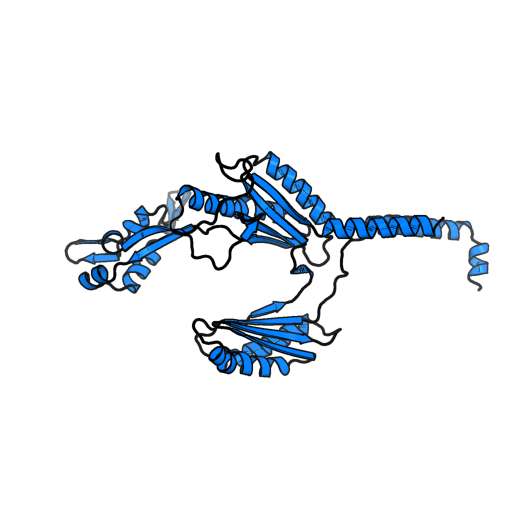.135 13.559 1.00 88.50 346 GLY A C 1
ATOM 2693 O O . GLY A 1 346 ? -18.105 10.573 14.358 1.00 88.50 346 GLY A O 1
ATOM 2694 N N . PHE A 1 347 ? -17.308 8.857 13.165 1.00 88.19 347 PHE A N 1
ATOM 2695 C CA . PHE A 1 347 ? -18.286 7.907 13.701 1.00 88.19 347 PHE A CA 1
ATOM 2696 C C . PHE A 1 347 ? -18.037 7.622 15.190 1.00 88.19 347 PHE A C 1
ATOM 2698 O O . PHE A 1 347 ? -18.978 7.595 15.982 1.00 88.19 347 PHE A O 1
ATOM 2705 N N . ILE A 1 348 ? -16.770 7.441 15.574 1.00 87.19 348 ILE A N 1
ATOM 2706 C CA . ILE A 1 348 ? -16.367 7.166 16.959 1.00 87.19 348 ILE A CA 1
ATOM 2707 C C . ILE A 1 348 ? -16.711 8.355 17.867 1.00 87.19 348 ILE A C 1
ATOM 2709 O O . ILE A 1 348 ? -17.319 8.173 18.920 1.00 87.19 348 ILE A O 1
ATOM 2713 N N . GLU A 1 349 ? -16.366 9.573 17.450 1.00 89.06 349 GLU A N 1
ATOM 2714 C CA . GLU A 1 349 ? -16.662 10.815 18.169 1.00 89.06 349 GLU A CA 1
ATOM 2715 C C . GLU A 1 349 ? -18.172 10.962 18.419 1.00 89.06 349 GLU A C 1
ATOM 2717 O O . GLU A 1 349 ? -18.589 11.214 19.554 1.00 89.06 349 GLU A O 1
ATOM 2722 N N . ASN A 1 350 ? -18.999 10.711 17.397 1.00 89.31 350 ASN A N 1
ATOM 2723 C CA . ASN A 1 350 ? -20.458 10.747 17.518 1.00 89.31 350 ASN A CA 1
ATOM 2724 C C . ASN A 1 350 ? -20.992 9.670 18.474 1.00 89.31 350 ASN A C 1
ATOM 2726 O O . ASN A 1 350 ? -21.821 9.968 19.334 1.00 89.31 350 ASN A O 1
ATOM 2730 N N . ALA A 1 351 ? -20.502 8.430 18.372 1.00 88.06 351 ALA A N 1
ATOM 2731 C CA . ALA A 1 351 ? -20.915 7.340 19.257 1.00 88.06 351 ALA A CA 1
ATOM 2732 C C . ALA A 1 351 ? -20.596 7.654 20.728 1.00 88.06 351 ALA A C 1
ATOM 2734 O O . ALA A 1 351 ? -21.445 7.485 21.604 1.00 88.06 351 ALA A O 1
ATOM 2735 N N . ILE A 1 352 ? -19.400 8.183 20.998 1.00 86.69 352 ILE A N 1
ATOM 2736 C CA . ILE A 1 352 ? -18.994 8.598 22.344 1.00 86.69 352 ILE A CA 1
ATOM 2737 C C . ILE A 1 352 ? -19.814 9.791 22.839 1.00 86.69 352 ILE A C 1
ATOM 2739 O O . ILE A 1 352 ? -20.199 9.809 24.008 1.00 86.69 352 ILE A O 1
ATOM 2743 N N . SER A 1 353 ? -20.098 10.780 21.986 1.00 88.06 353 SER A N 1
ATOM 2744 C CA . SER A 1 353 ? -20.945 11.917 22.362 1.00 88.06 353 SER A CA 1
ATOM 2745 C C . SER A 1 353 ? -22.344 11.458 22.766 1.00 88.06 353 SER A C 1
ATOM 2747 O O . SER A 1 353 ? -22.855 11.904 23.792 1.00 88.06 353 SER A O 1
ATOM 2749 N N . ASN A 1 354 ? -22.923 10.512 22.024 1.00 89.31 354 ASN A N 1
ATOM 2750 C CA . ASN A 1 354 ? -24.231 9.948 22.343 1.00 89.31 354 ASN A CA 1
ATOM 2751 C C . ASN A 1 354 ? -24.202 9.227 23.695 1.00 89.31 354 ASN A C 1
ATOM 2753 O O . ASN A 1 354 ? -25.032 9.504 24.552 1.00 89.31 354 ASN A O 1
ATOM 2757 N N . VAL A 1 355 ? -23.200 8.378 23.948 1.00 88.25 355 VAL A N 1
ATOM 2758 C CA . VAL A 1 355 ? -23.058 7.698 25.249 1.00 88.25 355 VAL A CA 1
ATOM 2759 C C . VAL A 1 355 ? -22.882 8.702 26.394 1.00 88.25 355 VAL A C 1
ATOM 2761 O O . VAL A 1 355 ? -23.493 8.538 27.446 1.00 88.25 355 VAL A O 1
ATOM 2764 N N . LYS A 1 356 ? -22.092 9.768 26.207 1.00 86.69 356 LYS A N 1
ATOM 2765 C CA . LYS A 1 356 ? -21.945 10.839 27.210 1.00 86.69 356 LYS A CA 1
ATOM 2766 C C . LYS A 1 356 ? -23.276 11.527 27.505 1.00 86.69 356 LYS A C 1
ATOM 2768 O O . LYS A 1 356 ? -23.565 11.811 28.665 1.00 86.69 356 LYS A O 1
ATOM 2773 N N . GLN A 1 357 ? -24.066 11.788 26.469 1.00 90.12 357 GLN A N 1
ATOM 2774 C CA . GLN A 1 357 ? -25.381 12.401 26.598 1.00 90.12 357 GLN A CA 1
ATOM 2775 C C . GLN A 1 357 ? -26.358 11.480 27.347 1.00 90.12 357 GLN A C 1
ATOM 2777 O O . GLN A 1 357 ? -27.026 11.941 28.268 1.00 90.12 357 GLN A O 1
ATOM 2782 N N . GLU A 1 358 ? -26.373 10.181 27.043 1.00 92.12 358 GLU A N 1
ATOM 2783 C CA . GLU A 1 358 ? -27.187 9.188 27.762 1.00 92.12 358 GLU A CA 1
ATOM 2784 C C . GLU A 1 358 ? -26.756 9.020 29.227 1.00 92.12 358 GLU A C 1
ATOM 2786 O O . GLU A 1 358 ? -27.603 8.935 30.111 1.00 92.12 358 GLU A O 1
ATOM 2791 N N . ILE A 1 359 ? -25.450 9.034 29.527 1.00 89.50 359 ILE A N 1
ATOM 2792 C CA . ILE A 1 359 ? -24.950 9.016 30.916 1.00 89.50 359 ILE A CA 1
ATOM 2793 C C . ILE A 1 359 ? -25.416 10.263 31.672 1.00 89.50 359 ILE A C 1
ATOM 2795 O O . ILE A 1 359 ? -25.788 10.170 32.841 1.00 89.50 359 ILE A O 1
ATOM 2799 N N . TYR A 1 360 ? -25.400 11.427 31.019 1.00 90.56 360 TYR A N 1
ATOM 2800 C CA . TYR A 1 360 ? -25.873 12.667 31.625 1.00 90.56 360 TYR A CA 1
ATOM 2801 C C . TYR A 1 360 ? -27.380 12.620 31.902 1.00 90.56 360 TYR A C 1
ATOM 2803 O O . TYR A 1 360 ? -27.795 12.944 33.011 1.00 90.56 360 TYR A O 1
ATOM 2811 N N . TYR A 1 361 ? -28.191 12.168 30.939 1.00 91.94 361 TYR A N 1
ATOM 2812 C CA . TYR A 1 361 ? -29.639 12.040 31.125 1.00 91.94 361 TYR A CA 1
ATOM 2813 C C . TYR A 1 361 ? -30.042 10.932 32.094 1.00 91.94 361 TYR A C 1
ATOM 2815 O O . TYR A 1 361 ? -31.029 11.100 32.791 1.00 91.94 361 TYR A O 1
ATOM 2823 N N . GLY A 1 362 ? -29.312 9.817 32.147 1.00 87.25 362 GLY A N 1
ATOM 2824 C CA . GLY A 1 362 ? -29.578 8.734 33.094 1.00 87.25 362 GLY A CA 1
ATOM 2825 C C . GLY A 1 362 ? -29.063 9.010 34.510 1.00 87.25 362 GLY A C 1
ATOM 2826 O O . GLY A 1 362 ? -29.442 8.304 35.442 1.00 87.25 362 GLY A O 1
ATOM 2827 N N . GLY A 1 363 ? -28.167 9.990 34.668 1.00 80.75 363 GLY A N 1
ATOM 2828 C CA . GLY A 1 363 ? -27.633 10.426 35.959 1.00 80.75 363 GLY A CA 1
ATOM 2829 C C . GLY A 1 363 ? -28.428 11.550 36.633 1.00 80.75 363 GLY A C 1
ATOM 2830 O O . GLY A 1 363 ? -28.248 11.764 37.833 1.00 80.75 363 GLY A O 1
ATOM 2831 N N . ILE A 1 364 ? -29.271 12.261 35.877 1.00 72.12 364 ILE A N 1
ATOM 2832 C CA . ILE A 1 364 ? -30.294 13.199 36.376 1.00 72.12 364 ILE A CA 1
ATOM 2833 C C . ILE A 1 364 ? -31.582 12.417 36.608 1.00 72.12 364 ILE A C 1
ATOM 2835 O O . ILE A 1 364 ? -32.234 12.678 37.645 1.00 72.12 364 ILE A O 1
#

pLDDT: mean 88.69, std 8.12, range [57.34, 97.19]

Radius of gyration: 30.21 Å; chains: 1; bounding box: 81×57×102 Å